Protein 4Y1W (pdb70)

InterPro domains:
  IPR003540 ADP ribosyltransferase [PF03496] (47-219)

Foldseek 3Di:
DCVQLPDDADDPVVLVVVLVVLLVVQQVQQDPLLVVQDPVLLVLLACCVPPLQVLLQCLLPDPDCPVCVVVNVVSVVSLVSPVSSQVRGAFDFAKWKAKDKFFPVLVVPDDAFEKEWESGKDKTARHSVLRVVPQPDDDDDPTDIFMEMEIEGEPDQWGFSSNSHSGRIIIGRGGWMWGWHDWDDDVVYIYTYTYTDDPVPRPDHWYAHRHPSHTDD

Secondary structure (DSSP, 8-state):
--HHHHSPPPPHHHHHHHHHHHHHHHHHT--GGGGG--HHHHHHHHHIIIIIHHHHHHHHH-S--TT-THHHHHHHHHHHHHHHHHTTSPB--EEEEEEEEEEHHHHTT--TT-EEEESS-EEEES-HHHHHHTT-S----SS-EEEEEEEEEESSS-EE-TTT--TTEEEE-TTEEEEEEEEEE-SS-EEEEEEEE-GGG--SS-EEETTT--EE-

Structure (mmCIF, N/CA/C/O backbone):
data_4Y1W
#
_entry.id   4Y1W
#
_cell.length_a   48.500
_cell.length_b   51.800
_cell.length_c   102.800
_cell.angle_alpha   90.00
_cell.angle_beta   90.00
_cell.angle_gamma   90.00
#
_symmetry.space_group_name_H-M   'P 21 21 21'
#
loop_
_entity.id
_entity.type
_entity.pdbx_description
1 polymer 'NAD(+)--arginine ADP-ribosyltransferase Vis'
2 w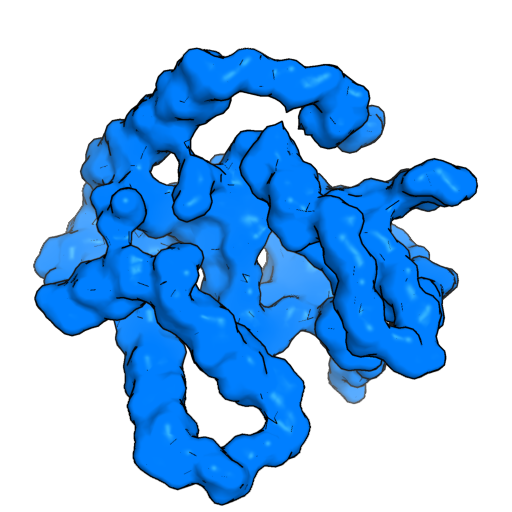ater water
#
loop_
_atom_site.group_PDB
_atom_site.id
_atom_site.type_symbol
_atom_site.label_atom_id
_atom_site.label_alt_id
_atom_site.label_comp_id
_atom_site.label_asym_id
_atom_site.label_entity_id
_atom_site.label_seq_id
_atom_site.pdbx_PDB_ins_code
_atom_site.Cartn_x
_atom_site.Cartn_y
_atom_site.Cartn_z
_atom_site.occupancy
_atom_site.B_iso_or_equiv
_atom_site.auth_seq_id
_atom_site.auth_comp_id
_atom_site.auth_asym_id
_atom_site.auth_atom_id
_atom_site.pdbx_PDB_model_num
ATOM 1 N N . PRO A 1 19 ? -16.971 38.741 16.744 1.00 50.11 20 PRO A N 1
ATOM 2 C CA . PRO A 1 19 ? -15.525 38.485 16.752 1.00 49.33 20 PRO A CA 1
ATOM 3 C C . PRO A 1 19 ? -14.933 38.481 15.350 1.00 41.08 20 PRO A C 1
ATOM 4 O O . PRO A 1 19 ? -15.508 37.856 14.453 1.00 40.57 20 PRO A O 1
ATOM 15 N N . PHE A 1 20 ? -13.820 39.186 15.169 1.00 35.32 21 PHE A N 1
ATOM 16 C CA . PHE A 1 20 ? -13.114 39.215 13.886 1.00 28.00 21 PHE A CA 1
ATOM 17 C C . PHE A 1 20 ? -13.944 39.870 12.791 1.00 29.01 21 PHE A C 1
ATOM 18 O O . PHE A 1 20 ? -13.743 39.614 11.602 1.00 24.02 21 PHE A O 1
ATOM 35 N N . ASP A 1 21 ? -14.857 40.735 13.211 1.00 27.79 22 ASP A N 1
ATOM 36 C CA . ASP A 1 21 ? -15.760 41.383 12.289 1.00 24.59 22 ASP A CA 1
ATOM 37 C C . ASP A 1 21 ? -15.001 42.120 11.159 1.00 22.50 22 ASP A C 1
ATOM 38 O O . ASP A 1 21 ? -15.385 42.064 9.983 1.00 24.33 22 ASP A O 1
ATOM 47 N N . ALA A 1 22 ? -13.920 42.794 11.514 1.00 22.71 23 ALA A N 1
ATOM 48 C CA . ALA A 1 22 ? -13.167 43.570 10.540 1.00 22.19 23 ALA A CA 1
ATOM 49 C C . ALA A 1 22 ? -12.588 42.708 9.422 1.00 21.22 23 ALA A C 1
ATOM 50 O O . ALA A 1 22 ? -12.423 43.161 8.296 1.00 22.97 23 ALA A O 1
ATOM 57 N N . ILE A 1 23 ? -12.240 41.465 9.740 1.00 19.85 24 ILE A N 1
ATOM 58 C CA . ILE A 1 23 ? -11.692 40.542 8.754 1.00 21.89 24 ILE A CA 1
ATOM 59 C C . ILE A 1 23 ? -12.790 39.919 7.876 1.00 21.71 24 ILE A C 1
ATOM 60 O O . ILE A 1 23 ? -12.590 39.662 6.695 1.00 24.52 24 ILE A O 1
ATOM 76 N N . LYS A 1 24 ? -13.957 39.715 8.476 1.00 21.04 25 LYS A N 1
ATOM 77 C CA . LYS A 1 24 ? -15.050 38.998 7.835 1.00 23.73 25 LYS A CA 1
ATOM 78 C C . LYS A 1 24 ? -15.760 39.834 6.787 1.00 24.52 25 LYS A C 1
ATOM 79 O O . LYS A 1 24 ? -16.431 39.300 5.921 1.00 26.94 25 LYS A O 1
ATOM 98 N N . GLN A 1 25 ? -15.636 41.143 6.865 1.00 23.27 26 GLN A N 1
ATOM 99 C CA . GLN A 1 25 ? -16.434 41.957 5.963 1.00 24.66 26 GLN A CA 1
ATOM 100 C C . GLN A 1 25 ? -15.752 42.114 4.613 1.00 21.02 26 GLN A C 1
ATOM 101 O O . GLN A 1 25 ? -14.550 41.832 4.484 1.00 20.81 26 GLN A O 1
ATOM 115 N N . PRO A 1 26 ? -16.528 42.544 3.604 1.00 21.29 27 PRO A N 1
ATOM 116 C CA . PRO A 1 26 ? -15.904 42.661 2.288 1.00 20.01 27 PRO A CA 1
ATOM 117 C C . PRO A 1 26 ? -14.832 43.725 2.273 1.00 18.89 27 PRO A C 1
ATOM 118 O O . PRO A 1 26 ? -14.899 44.693 3.017 1.00 20.13 27 PRO A O 1
ATOM 129 N N . ASN A 1 27 ? -13.825 43.540 1.430 1.00 18.24 28 ASN A N 1
ATOM 130 C CA . ASN A 1 27 ? -12.817 44.565 1.256 1.00 17.41 28 ASN A CA 1
ATOM 131 C C . ASN A 1 27 ? -13.418 45.887 0.815 1.00 18.17 28 ASN A C 1
ATOM 132 O O . ASN A 1 27 ? -14.350 45.919 0.008 1.00 20.53 28 ASN A O 1
ATOM 143 N N . ARG A 1 28 ? -12.864 46.984 1.330 1.00 18.53 29 ARG A N 1
ATOM 144 C CA . ARG A 1 28 ? -13.220 48.306 0.850 1.00 18.72 29 ARG A CA 1
ATOM 145 C C . ARG A 1 28 ? -12.608 48.541 -0.542 1.00 19.22 29 ARG A C 1
ATOM 146 O O . ARG A 1 28 ? -11.765 47.774 -0.986 1.00 20.53 29 ARG A O 1
ATOM 167 N N . SER A 1 29 ? -13.026 49.605 -1.214 1.00 22.60 30 SER A N 1
ATOM 168 C CA . SER A 1 29 ? -12.516 49.906 -2.550 1.00 21.91 30 SER A CA 1
ATOM 169 C C . SER A 1 29 ? -11.045 50.306 -2.504 1.00 21.02 30 SER A C 1
ATOM 170 O O . SER A 1 29 ? -10.539 50.733 -1.466 1.00 21.68 30 SER A O 1
ATOM 178 N N . GLU A 1 30 ? -10.372 50.205 -3.645 1.00 21.70 31 GLU A N 1
ATOM 179 C CA . GLU A 1 30 ? -9.001 50.659 -3.793 1.00 21.48 31 GLU A CA 1
ATOM 180 C C . GLU A 1 30 ? -8.890 52.123 -3.398 1.00 23.32 31 GLU A C 1
ATOM 181 O O . GLU A 1 30 ? -7.936 52.496 -2.720 1.00 22.82 31 GLU A O 1
ATOM 193 N N . GLU A 1 31 ? -9.856 52.951 -3.797 1.00 23.23 32 GLU A N 1
ATOM 194 C CA . GLU A 1 31 ? -9.774 54.385 -3.521 1.00 24.90 32 GLU A CA 1
ATOM 195 C C . GLU A 1 31 ? -9.834 54.625 -2.024 1.00 24.48 32 GLU A C 1
ATOM 196 O O . GLU A 1 31 ? -9.071 55.444 -1.497 1.00 24.09 32 GLU A O 1
ATOM 208 N N . GLU A 1 32 ? -10.697 53.887 -1.323 1.00 21.46 33 GLU A N 1
ATOM 209 C CA . GLU A 1 32 ? -10.817 54.060 0.122 1.00 21.98 33 GLU A CA 1
ATOM 210 C C . GLU A 1 32 ? -9.578 53.559 0.851 1.00 21.42 33 GLU A C 1
ATOM 211 O O . GLU A 1 32 ? -9.067 54.226 1.748 1.00 22.35 33 GLU A O 1
ATOM 223 N N . VAL A 1 33 ? -9.101 52.381 0.474 1.00 20.91 34 VAL A N 1
ATOM 224 C CA . VAL A 1 33 ? -7.914 51.820 1.087 1.00 20.17 34 VAL A CA 1
ATOM 225 C C . VAL A 1 33 ? -6.722 52.751 0.885 1.00 22.23 34 VAL A C 1
ATOM 226 O O . VAL A 1 33 ? -5.961 53.000 1.824 1.00 22.08 34 VAL A O 1
ATOM 239 N N . THR A 1 34 ? -6.555 53.265 -0.325 1.00 21.81 35 THR A N 1
ATOM 240 C CA . THR A 1 34 ? -5.481 54.198 -0.641 1.00 23.76 35 THR A CA 1
ATOM 241 C C . THR A 1 34 ? -5.562 55.473 0.200 1.00 22.14 35 THR A C 1
ATOM 242 O O . THR A 1 34 ? -4.539 55.940 0.716 1.00 22.68 35 THR A O 1
ATOM 253 N N . GLN A 1 35 ? -6.767 56.014 0.378 1.00 21.97 36 GLN A N 1
ATOM 254 C CA . GLN A 1 35 ? -6.934 57.204 1.201 1.00 22.92 36 GLN A CA 1
ATOM 255 C C . GLN A 1 35 ? -6.574 56.899 2.657 1.00 20.41 36 GLN A C 1
ATOM 256 O O . GLN A 1 35 ? -5.896 57.691 3.310 1.00 20.80 36 GLN A O 1
ATOM 270 N N . LEU A 1 36 ? -7.062 55.776 3.175 1.00 19.70 37 LEU A N 1
ATOM 271 C CA . LEU A 1 36 ? -6.747 55.385 4.547 1.00 18.06 37 LEU A CA 1
ATOM 272 C C . LEU A 1 36 ? -5.243 55.220 4.729 1.00 18.36 37 LEU A C 1
ATOM 273 O O . LEU A 1 36 ? -4.687 55.634 5.746 1.00 19.39 37 LEU A O 1
ATOM 289 N N . ALA A 1 37 ? -4.560 54.662 3.742 1.00 19.1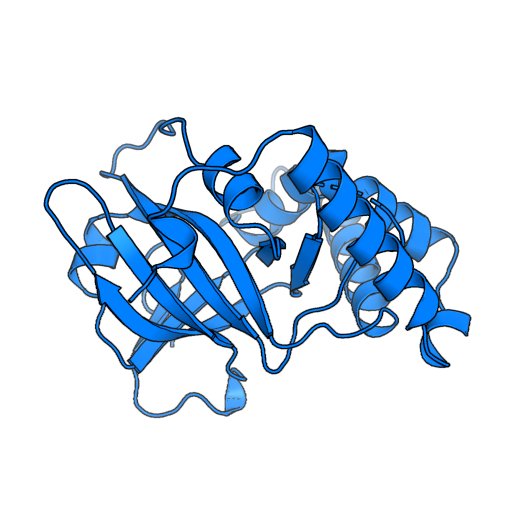4 38 ALA A N 1
ATOM 290 C CA . ALA A 1 37 ? -3.109 54.513 3.819 1.00 19.26 38 ALA A CA 1
ATOM 291 C C . ALA A 1 37 ? -2.408 55.878 3.813 1.00 18.97 38 ALA A C 1
ATOM 292 O O . ALA A 1 37 ? -1.437 56.099 4.554 1.00 19.38 38 ALA A O 1
ATOM 299 N N . GLU A 1 38 ? -2.902 56.811 3.009 1.00 20.49 39 GLU A N 1
ATOM 300 C CA . GLU A 1 38 ? -2.348 58.158 2.966 1.00 20.64 39 GLU A CA 1
ATOM 301 C C . GLU A 1 38 ? -2.548 58.859 4.304 1.00 19.61 39 GLU A C 1
ATOM 302 O O . GLU A 1 38 ? -1.639 59.521 4.828 1.00 22.53 39 GLU A O 1
ATOM 314 N N . ASP A 1 39 ? -3.744 58.718 4.864 1.00 20.67 40 ASP A N 1
ATOM 315 C CA . ASP A 1 39 ? -4.043 59.307 6.170 1.00 20.96 40 ASP A CA 1
ATOM 316 C C . ASP A 1 39 ? -3.080 58.760 7.227 1.00 20.88 40 ASP A C 1
ATOM 317 O O . ASP A 1 39 ? -2.622 59.500 8.098 1.00 21.26 40 ASP A O 1
ATOM 326 N N . PHE A 1 40 ? -2.787 57.464 7.169 1.00 17.19 41 PHE A N 1
ATOM 327 C CA . PHE A 1 40 ? -1.905 56.841 8.129 1.00 16.31 41 PHE A CA 1
ATOM 328 C C . PHE A 1 40 ? -0.462 57.306 7.973 1.00 17.37 41 PHE A C 1
ATOM 329 O O . PHE A 1 40 ? 0.240 57.528 8.965 1.00 17.43 41 PHE A O 1
ATOM 346 N N . LYS A 1 41 ? -0.030 57.457 6.725 1.00 17.02 42 LYS A N 1
ATOM 347 C CA . LYS A 1 41 ? 1.286 58.004 6.447 1.00 18.99 42 LYS A CA 1
ATOM 348 C C . LYS A 1 41 ? 1.400 59.429 7.021 1.00 19.90 42 LYS A C 1
ATOM 349 O O . LYS A 1 41 ? 2.407 59.794 7.660 1.00 20.83 42 LYS A O 1
ATOM 368 N N . ASP A 1 42 ? 0.356 60.226 6.824 1.00 21.93 43 ASP A N 1
ATOM 369 C CA . ASP A 1 42 ? 0.362 61.603 7.322 1.00 23.17 43 ASP A CA 1
ATOM 370 C C . ASP A 1 42 ? 0.411 61.626 8.850 1.00 23.26 43 ASP A C 1
ATOM 371 O O . ASP A 1 42 ? 1.190 62.390 9.449 1.00 23.38 43 ASP A O 1
ATOM 380 N N . TRP A 1 43 ? -0.409 60.786 9.482 1.00 21.32 44 TRP A N 1
ATOM 381 C CA . TRP A 1 43 ? -0.390 60.681 10.944 1.00 19.21 44 TRP A CA 1
ATOM 382 C C . TRP A 1 43 ? 0.998 60.274 11.429 1.00 19.82 44 TRP A C 1
ATOM 383 O O . TRP A 1 43 ? 1.513 60.812 12.416 1.00 20.84 44 TRP A O 1
ATOM 404 N N . SER A 1 44 ? 1.621 59.346 10.715 1.00 19.01 45 SER A N 1
ATOM 405 C CA . SER A 1 44 ? 2.912 58.826 11.125 1.00 17.13 45 SER A CA 1
ATOM 406 C C . SER A 1 44 ? 3.985 59.896 11.111 1.00 20.71 45 SER A C 1
ATOM 407 O O . SER A 1 44 ? 4.775 60.012 12.047 1.00 23.86 45 SER A O 1
ATOM 415 N N . LYS A 1 45 ? 4.012 60.680 10.041 1.00 22.77 46 LYS A N 1
ATOM 416 C CA . LYS A 1 45 ? 4.936 61.817 9.914 1.00 25.80 46 LYS A CA 1
ATOM 417 C C . LYS A 1 45 ? 4.681 62.877 10.978 1.00 25.34 46 LYS A C 1
ATOM 418 O O . LYS A 1 45 ? 5.613 63.437 11.563 1.00 30.70 46 LYS A O 1
ATOM 437 N N . ALA A 1 46 ? 3.415 63.157 11.245 1.00 23.84 47 ALA A N 1
ATOM 438 C CA . ALA A 1 46 ? 3.068 64.158 12.247 1.00 25.85 47 ALA A CA 1
ATOM 439 C C . ALA A 1 46 ? 3.417 63.729 13.672 1.00 27.13 47 ALA A C 1
ATOM 440 O O . ALA A 1 46 ? 3.455 64.557 14.576 1.00 28.75 47 ALA A O 1
ATOM 447 N N . SER A 1 47 ? 3.675 62.442 13.871 1.00 25.58 48 SER A N 1
ATOM 448 C CA . SER A 1 47 ? 3.844 61.896 15.213 1.00 24.71 48 SER A CA 1
ATOM 449 C C . SER A 1 47 ? 5.314 61.670 15.588 1.00 25.85 48 SER A C 1
ATOM 450 O O . SER A 1 47 ? 5.602 61.148 16.668 1.00 26.01 48 SER A O 1
ATOM 458 N N . ASN A 1 48 ? 6.243 62.040 14.709 1.00 28.04 49 ASN A N 1
ATOM 459 C CA . ASN A 1 48 ? 7.655 61.878 15.028 1.00 28.87 49 ASN A CA 1
ATOM 460 C C . ASN A 1 48 ? 7.979 62.653 16.304 1.00 30.27 49 ASN A C 1
ATOM 461 O O . ASN A 1 48 ? 7.464 63.749 16.512 1.00 31.47 49 ASN A O 1
ATOM 472 N N . GLY A 1 49 ? 8.799 62.051 17.167 1.00 31.34 50 GLY A N 1
ATOM 473 C CA . GLY A 1 49 ? 9.150 62.652 18.445 1.00 31.41 50 GLY A CA 1
ATOM 474 C C . GLY A 1 49 ? 10.612 63.036 18.473 1.00 30.92 50 GLY A C 1
ATOM 475 O O . GLY A 1 49 ? 11.299 62.979 17.452 1.00 30.53 50 GLY A O 1
ATOM 479 N N . TRP A 1 50 ? 11.095 63.435 19.646 1.00 30.44 51 TRP A N 1
ATOM 480 C CA . TRP A 1 50 ? 12.469 63.880 19.760 1.00 30.30 51 TRP A CA 1
ATOM 481 C C . TRP A 1 50 ? 13.476 62.808 19.323 1.00 28.83 51 TRP A C 1
ATOM 482 O O . TRP A 1 50 ? 14.552 63.128 18.839 1.00 31.21 51 TRP A O 1
ATOM 503 N N . ARG A 1 51 ? 13.115 61.538 19.444 1.00 28.69 52 ARG A N 1
ATOM 504 C CA . ARG A 1 51 ? 14.038 60.475 19.068 1.00 26.84 52 ARG A CA 1
ATOM 505 C C . ARG A 1 51 ? 14.265 60.446 17.564 1.00 28.67 52 ARG A C 1
ATOM 506 O O . ARG A 1 51 ? 15.316 60.004 17.103 1.00 27.22 52 ARG A O 1
ATOM 527 N N . TYR A 1 52 ? 13.278 60.931 16.812 1.00 28.82 53 TYR A N 1
ATOM 528 C CA . TYR A 1 52 ? 13.370 60.952 15.350 1.00 30.92 53 TYR A CA 1
ATOM 529 C C . TYR A 1 52 ? 14.558 61.795 14.871 1.00 33.58 53 TYR A C 1
ATOM 530 O O . TYR A 1 52 ? 15.144 61.531 13.817 1.00 30.49 53 TYR A O 1
ATOM 548 N N . SER A 1 53 ? 14.914 62.806 15.657 1.00 31.78 54 SER A N 1
ATOM 549 C CA . SER A 1 53 ? 16.024 63.692 15.330 1.00 33.49 54 SER A CA 1
ATOM 550 C C . SER A 1 53 ? 17.339 62.945 15.175 1.00 36.62 54 SER A C 1
ATOM 551 O O . SER A 1 53 ? 18.237 63.402 14.466 1.00 41.39 54 SER A O 1
ATOM 559 N N . PHE A 1 54 ? 17.447 61.810 15.856 1.00 33.56 55 PHE A N 1
ATOM 560 C CA . PHE A 1 54 ? 18.686 61.052 15.944 1.00 36.33 55 PHE A CA 1
ATOM 561 C C . PHE A 1 54 ? 18.752 59.923 14.937 1.00 34.85 55 PHE A C 1
ATOM 562 O O . PHE A 1 54 ? 19.704 59.149 14.941 1.00 35.90 55 PHE A O 1
ATOM 579 N N . ILE A 1 55 ? 17.747 59.821 14.074 1.00 30.91 56 ILE A N 1
ATOM 580 C CA . ILE A 1 55 ? 17.771 58.806 13.025 1.00 29.55 56 ILE A CA 1
ATOM 581 C C . ILE A 1 55 ? 18.852 59.160 12.014 1.00 31.63 56 ILE A C 1
ATOM 582 O O . ILE A 1 55 ? 18.997 60.318 11.619 1.00 33.10 56 ILE A O 1
ATOM 598 N N . THR A 1 56 ? 19.624 58.157 11.617 1.00 33.69 57 THR A N 1
ATOM 599 C CA . THR A 1 56 ? 20.727 58.369 10.681 1.00 33.12 57 THR A CA 1
ATOM 600 C C . THR A 1 56 ? 20.304 58.103 9.248 1.00 33.08 57 THR A C 1
ATOM 601 O O . THR A 1 56 ? 19.261 57.510 9.001 1.00 35.38 57 THR A O 1
ATOM 612 N N . ALA A 1 57 ? 21.136 58.534 8.304 1.00 35.21 58 ALA A N 1
ATOM 613 C CA . ALA A 1 57 ? 20.829 58.379 6.888 1.00 37.02 58 ALA A CA 1
ATOM 614 C C . ALA A 1 57 ? 20.749 56.904 6.530 1.00 36.31 58 ALA A C 1
ATOM 615 O O . ALA A 1 57 ? 19.862 56.476 5.785 1.00 36.90 58 ALA A O 1
ATOM 622 N N . ASN A 1 58 ? 21.661 56.117 7.093 1.00 35.87 59 ASN A N 1
ATOM 623 C CA . ASN A 1 58 ? 21.650 54.675 6.865 1.00 36.71 59 ASN A CA 1
ATOM 624 C C . ASN A 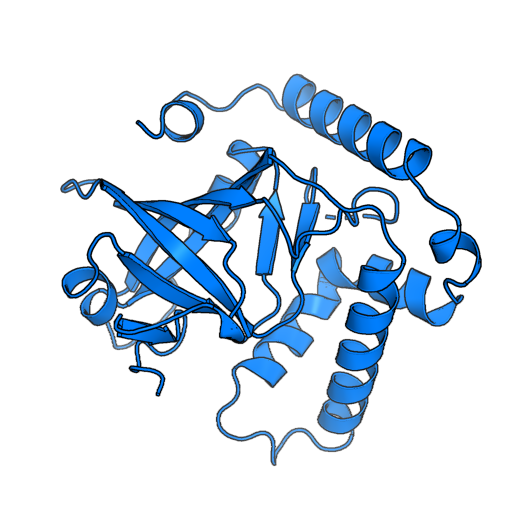1 58 ? 20.409 54.025 7.457 1.00 30.62 59 ASN A C 1
ATOM 625 O O . ASN A 1 58 ? 19.870 53.079 6.890 1.00 29.22 59 ASN A O 1
ATOM 636 N N . GLU A 1 59 ? 19.954 54.522 8.603 1.00 29.46 60 GLU A N 1
ATOM 637 C CA . GLU A 1 59 ? 18.748 53.984 9.215 1.00 27.61 60 GLU A CA 1
ATOM 638 C C . GLU A 1 59 ? 17.516 54.257 8.369 1.00 26.73 60 GLU A C 1
ATOM 639 O O . GLU A 1 59 ? 16.678 53.367 8.187 1.00 25.20 60 GLU A O 1
ATOM 651 N N . LYS A 1 60 ? 17.391 55.483 7.874 1.00 27.79 61 LYS A N 1
ATOM 652 C CA . LYS A 1 60 ? 16.265 55.856 7.019 1.00 28.90 61 LYS A CA 1
ATOM 653 C C . LYS A 1 60 ? 16.231 54.985 5.774 1.00 32.65 61 LYS A C 1
ATOM 654 O O . LYS A 1 60 ? 15.189 54.475 5.368 1.00 30.04 61 LYS A O 1
ATOM 673 N N . GLU A 1 61 ? 17.396 54.851 5.155 1.00 30.71 62 GLU A N 1
ATOM 674 C CA . GLU A 1 61 ? 17.557 54.052 3.954 1.00 29.43 62 GLU A CA 1
ATOM 675 C C . GLU A 1 61 ? 17.199 52.575 4.202 1.00 27.61 62 GLU A C 1
ATOM 676 O O . GLU A 1 61 ? 16.509 51.934 3.403 1.00 27.44 62 GLU A O 1
ATOM 688 N N . ALA A 1 62 ? 17.659 52.036 5.319 1.00 24.15 63 ALA A N 1
ATOM 689 C CA . ALA A 1 62 ? 17.368 50.651 5.659 1.00 21.62 63 ALA A CA 1
ATOM 690 C C . ALA A 1 62 ? 15.861 50.409 5.811 1.00 22.36 63 ALA A C 1
ATOM 691 O O . ALA A 1 62 ? 15.326 49.396 5.355 1.00 21.16 63 ALA A O 1
ATOM 698 N N . VAL A 1 63 ? 15.168 51.311 6.491 1.00 20.47 64 VAL A N 1
ATOM 699 C CA . VAL A 1 63 ? 13.727 51.142 6.643 1.00 20.95 64 VAL A CA 1
ATOM 700 C C . VAL A 1 63 ? 13.009 51.299 5.304 1.00 22.41 64 VAL A C 1
ATOM 701 O O . VAL A 1 63 ? 12.109 50.523 4.982 1.00 24.80 64 VAL A O 1
ATOM 714 N N . GLU A 1 64 ? 13.444 52.259 4.501 1.00 25.30 65 GLU A N 1
ATOM 715 C CA . GLU A 1 64 ? 12.860 52.465 3.185 1.00 28.23 65 GLU A CA 1
ATOM 716 C C . GLU A 1 64 ? 12.992 51.210 2.316 1.00 31.05 65 GLU A C 1
ATOM 717 O O . GLU A 1 64 ? 12.090 50.880 1.555 1.00 31.03 65 GLU A O 1
ATOM 729 N N . ASP A 1 65 ? 14.114 50.508 2.451 1.00 23.00 66 ASP A N 1
ATOM 730 C CA . ASP A 1 65 ? 14.370 49.291 1.681 1.00 22.54 66 ASP A CA 1
ATOM 731 C C . ASP A 1 65 ? 13.669 48.066 2.277 1.00 20.62 66 ASP A C 1
ATOM 732 O O . ASP A 1 65 ? 13.541 47.039 1.605 1.00 20.33 66 ASP A O 1
ATOM 741 N N . PHE A 1 66 ? 13.227 48.154 3.533 1.00 21.30 67 PHE A N 1
ATOM 742 C CA . PHE A 1 66 ? 12.719 46.984 4.235 1.00 18.84 67 PHE A CA 1
ATOM 743 C C . PHE A 1 66 ? 11.517 46.338 3.599 1.00 20.74 67 PHE A C 1
ATOM 744 O O . PHE A 1 66 ? 11.509 45.129 3.419 1.00 18.40 67 PHE A O 1
ATOM 761 N N . SER A 1 67 ? 10.481 47.129 3.317 1.00 24.65 68 SER A N 1
ATOM 762 C CA . SER A 1 67 ? 9.190 46.593 2.890 1.00 30.04 68 SER A CA 1
ATOM 763 C C . SER A 1 67 ? 9.301 46.023 1.526 1.00 40.12 68 SER A C 1
ATOM 764 O O . SER A 1 67 ? 8.586 45.085 1.164 1.00 41.26 68 SER A O 1
ATOM 772 N N . ILE A 1 68 ? 10.185 46.632 0.749 1.00 37.51 69 ILE A N 1
ATOM 773 C CA . ILE A 1 68 ? 10.305 46.295 -0.642 1.00 42.51 69 ILE A CA 1
ATOM 774 C C . ILE A 1 68 ? 11.057 44.982 -0.754 1.00 45.72 69 ILE A C 1
ATOM 775 O O . ILE A 1 68 ? 10.473 43.972 -1.144 1.00 57.43 69 ILE A O 1
ATOM 791 N N . SER A 1 69 ? 12.326 44.975 -0.358 1.00 34.99 70 SER A N 1
ATOM 792 C CA . SER A 1 69 ? 13.157 43.794 -0.556 1.00 35.69 70 SER A CA 1
ATOM 793 C C . SER A 1 69 ? 13.877 43.336 0.717 1.00 31.00 70 SER A C 1
ATOM 794 O O . SER A 1 69 ? 14.040 42.135 0.932 1.00 32.48 70 SER A O 1
ATOM 802 N N . GLY A 1 70 ? 14.274 44.280 1.570 1.00 22.39 71 GLY A N 1
ATOM 803 C CA . GLY A 1 70 ? 15.095 43.975 2.722 1.00 23.30 71 GLY A CA 1
ATOM 804 C C . GLY A 1 70 ? 14.557 42.878 3.611 1.00 22.14 71 GLY A C 1
ATOM 805 O O . GLY A 1 70 ? 15.325 42.034 4.069 1.00 21.90 71 GLY A O 1
ATOM 809 N N . TYR A 1 71 ? 13.249 42.870 3.861 1.00 19.82 72 TYR A N 1
ATOM 810 C CA . TYR A 1 71 ? 12.673 41.879 4.765 1.00 17.32 72 TYR A CA 1
ATOM 811 C C . TYR A 1 71 ? 12.872 40.424 4.329 1.00 18.77 72 TYR A C 1
ATOM 812 O O . TYR A 1 71 ? 12.955 39.548 5.189 1.00 17.01 72 TYR A O 1
ATOM 830 N N . GLN A 1 72 ? 12.943 40.151 3.028 1.00 18.21 73 GLN A N 1
ATOM 831 C CA . GLN A 1 72 ? 12.999 38.772 2.575 1.00 19.33 73 GLN A CA 1
ATOM 832 C C . GLN A 1 72 ? 14.286 38.095 3.032 1.00 19.46 73 GLN A C 1
ATOM 833 O O . GLN A 1 72 ? 14.278 36.973 3.549 1.00 18.47 73 GLN A O 1
ATOM 847 N N . THR A 1 73 ? 15.392 38.790 2.873 1.00 18.42 74 THR A N 1
ATOM 848 C CA . THR A 1 73 ? 16.672 38.246 3.301 1.00 18.32 74 THR A CA 1
ATOM 849 C C . THR A 1 73 ? 16.816 38.314 4.814 1.00 16.31 74 THR A C 1
ATOM 850 O O . THR A 1 73 ? 17.268 37.340 5.419 1.00 17.19 74 THR A O 1
ATOM 861 N N . ALA A 1 74 ? 16.422 39.430 5.421 1.00 15.59 75 ALA A N 1
ATOM 862 C CA . ALA A 1 74 ? 16.536 39.568 6.868 1.00 15.50 75 ALA A CA 1
ATOM 863 C C . ALA A 1 74 ? 15.757 38.488 7.569 1.00 13.39 75 ALA A C 1
ATOM 864 O O . ALA A 1 74 ? 16.262 37.864 8.502 1.00 13.70 75 ALA A O 1
ATOM 871 N N . ASN A 1 75 ? 14.519 38.249 7.159 1.00 12.92 76 ASN A N 1
ATOM 872 C CA . ASN A 1 75 ? 13.702 37.254 7.832 1.00 13.73 76 ASN A CA 1
ATOM 873 C C . ASN A 1 75 ? 14.195 35.827 7.564 1.00 14.00 76 ASN A C 1
ATOM 874 O O . ASN A 1 75 ? 14.130 34.972 8.429 1.00 15.19 76 ASN A O 1
ATOM 885 N N . ASP A 1 76 ? 14.733 35.567 6.376 1.00 14.45 77 ASP A N 1
ATOM 886 C CA . ASP A 1 76 ? 15.319 34.256 6.109 1.00 15.04 77 ASP A CA 1
ATOM 887 C C . ASP A 1 76 ? 16.513 34.031 7.015 1.00 14.51 77 ASP A C 1
ATOM 888 O O . ASP A 1 76 ? 16.679 32.944 7.565 1.00 16.83 77 ASP A O 1
ATOM 897 N N . TYR A 1 77 ? 17.314 35.070 7.216 1.00 14.93 78 TYR A N 1
ATOM 898 C CA . TYR A 1 77 ? 18.456 34.961 8.123 1.00 15.87 78 TYR A CA 1
ATOM 899 C C . TYR A 1 77 ? 17.971 34.634 9.543 1.00 15.79 78 TYR A C 1
ATOM 900 O O . TYR A 1 77 ? 18.499 33.740 10.190 1.00 17.14 78 TYR A O 1
ATOM 918 N N . LEU A 1 78 ? 16.958 35.353 10.004 1.00 14.89 79 LEU A N 1
ATOM 919 C CA . LEU A 1 78 ? 16.447 35.167 11.369 1.00 15.60 79 LEU A CA 1
ATOM 920 C C . LEU A 1 78 ? 15.810 33.806 11.598 1.00 15.68 79 LEU A C 1
ATOM 921 O O . LEU A 1 78 ? 15.812 33.303 12.724 1.00 18.26 79 LEU A O 1
ATOM 937 N N . ARG A 1 79 ? 15.272 33.201 10.549 1.00 17.55 80 ARG A N 1
ATOM 938 C CA . ARG A 1 79 ? 14.645 31.877 10.640 1.00 19.51 80 ARG A CA 1
ATOM 939 C C . ARG A 1 79 ? 15.604 30.718 10.368 1.00 20.51 80 ARG A C 1
ATOM 940 O O . ARG A 1 79 ? 15.242 29.564 10.570 1.00 22.71 80 ARG A O 1
ATOM 961 N N . ALA A 1 80 ? 16.804 31.016 9.883 1.00 18.77 81 ALA A N 1
ATOM 962 C CA . ALA A 1 80 ? 17.709 29.977 9.397 1.00 21.54 81 ALA A CA 1
ATOM 963 C C . ALA A 1 80 ? 18.230 29.140 10.526 1.00 28.25 81 ALA A C 1
ATOM 964 O O . ALA A 1 80 ? 18.625 29.661 11.549 1.00 27.97 81 ALA A O 1
ATOM 971 N N . THR A 1 81 ? 18.252 27.831 10.321 1.00 30.41 82 THR A N 1
ATOM 972 C CA . THR A 1 81 ? 18.878 26.924 11.273 1.00 33.14 82 THR A CA 1
ATOM 973 C C . THR A 1 81 ? 20.400 26.941 11.133 1.00 38.29 82 THR A C 1
ATOM 974 O O . THR A 1 81 ? 21.122 26.687 12.097 1.00 41.78 82 THR A O 1
ATOM 985 N N . ASP A 1 82 ? 20.876 27.268 9.935 1.00 34.33 83 ASP A N 1
ATOM 986 C CA . ASP A 1 82 ? 22.306 27.270 9.624 1.00 38.87 83 ASP A CA 1
ATOM 987 C C . ASP A 1 82 ? 22.602 28.324 8.554 1.00 37.94 83 ASP A C 1
ATOM 988 O O . ASP A 1 82 ? 21.993 28.308 7.481 1.00 37.40 83 ASP A O 1
ATOM 997 N N . THR A 1 83 ? 23.527 29.239 8.845 1.00 36.92 84 THR A N 1
ATOM 998 C CA . THR A 1 83 ? 23.889 30.299 7.888 1.00 36.92 84 THR A CA 1
ATOM 999 C C . THR A 1 83 ? 25.341 30.205 7.393 1.00 37.85 84 THR A C 1
ATOM 1000 O O . THR A 1 83 ? 25.923 31.191 6.926 1.00 35.36 84 THR A O 1
ATOM 1011 N N . SER A 1 84 ? 25.916 29.003 7.449 1.00 39.89 85 SER A N 1
ATOM 1012 C CA . SER A 1 84 ? 27.302 28.799 7.045 1.00 36.72 85 SER A CA 1
ATOM 1013 C C . SER A 1 84 ? 27.569 29.148 5.582 1.00 37.42 85 SER A C 1
ATOM 1014 O O . SER A 1 84 ? 28.694 29.494 5.212 1.00 41.89 85 SER A O 1
ATOM 1022 N N . THR A 1 85 ? 26.538 29.038 4.748 1.00 37.88 86 THR A N 1
ATOM 1023 C CA . THR A 1 85 ? 26.694 29.303 3.318 1.00 35.09 86 THR A CA 1
ATOM 1024 C C . THR A 1 85 ? 26.593 30.787 2.980 1.00 37.54 86 THR A C 1
ATOM 1025 O O . THR A 1 85 ? 26.837 31.178 1.838 1.00 38.23 86 THR A O 1
ATOM 1036 N N . TRP A 1 86 ? 26.251 31.612 3.967 1.00 29.43 87 TRP A N 1
ATOM 1037 C CA . TRP A 1 86 ? 25.954 33.011 3.711 1.00 28.10 87 TRP A CA 1
ATOM 1038 C C . TRP A 1 86 ? 27.171 33.908 3.439 1.00 29.37 87 TRP A C 1
ATOM 1039 O O . TRP A 1 86 ? 27.070 34.853 2.660 1.00 30.17 87 TRP A O 1
ATOM 1060 N N . GLY A 1 87 ? 28.318 33.619 4.051 1.00 31.42 88 GLY A N 1
ATOM 1061 C CA . GLY A 1 87 ? 29.507 34.420 3.793 1.00 28.39 88 GLY A CA 1
ATOM 1062 C C . GLY A 1 87 ? 29.273 35.884 4.136 1.00 26.04 88 GLY A C 1
ATOM 1063 O O . GLY A 1 87 ? 28.690 36.213 5.180 1.00 27.79 88 GLY A O 1
ATOM 1067 N N . VAL A 1 88 ? 29.707 36.772 3.249 1.00 23.70 89 VAL A N 1
ATOM 1068 C CA . VAL A 1 88 ? 29.542 38.196 3.491 1.00 22.64 89 VAL A CA 1
ATOM 1069 C C . VAL A 1 88 ? 28.083 38.590 3.572 1.00 22.68 89 VAL A C 1
ATOM 1070 O O . VAL A 1 88 ? 27.756 39.594 4.185 1.00 24.32 89 VAL A O 1
ATOM 1083 N N . ALA A 1 89 ? 27.202 37.830 2.919 1.00 22.65 90 ALA A N 1
ATOM 1084 C CA . ALA A 1 89 ? 25.774 38.105 3.000 1.00 23.26 90 ALA A CA 1
ATOM 1085 C C . ALA A 1 89 ? 25.249 37.968 4.428 1.00 20.49 90 ALA A C 1
ATOM 1086 O O . ALA A 1 89 ? 24.344 38.684 4.803 1.00 19.86 90 ALA A O 1
ATOM 1093 N N . GLY A 1 90 ? 25.836 37.071 5.218 1.00 21.46 91 GLY A N 1
ATOM 1094 C CA . GLY A 1 90 ? 25.452 36.930 6.615 1.00 20.65 91 GLY A CA 1
ATOM 1095 C C . GLY A 1 90 ? 25.886 38.132 7.434 1.00 18.85 91 GLY A C 1
ATOM 1096 O O . GLY A 1 90 ? 25.124 38.644 8.256 1.00 18.56 91 GLY A O 1
ATOM 1100 N N . ALA A 1 91 ? 27.104 38.592 7.209 1.00 19.00 92 ALA A N 1
ATOM 1101 C CA . ALA A 1 91 ? 27.571 39.795 7.882 1.00 18.49 92 ALA A CA 1
ATOM 1102 C C . ALA A 1 91 ? 26.711 41.002 7.509 1.00 18.76 92 ALA A C 1
ATOM 1103 O O . ALA A 1 91 ? 26.343 41.814 8.367 1.00 18.59 92 ALA A O 1
ATOM 1110 N N . ASP A 1 92 ? 26.371 41.129 6.229 1.00 18.86 93 ASP A N 1
ATOM 1111 C CA . ASP A 1 92 ? 25.502 42.211 5.794 1.00 21.51 93 ASP A CA 1
ATOM 1112 C C . ASP A 1 92 ? 24.112 42.087 6.397 1.00 18.84 93 ASP A C 1
ATOM 1113 O O . ASP A 1 92 ? 23.529 43.073 6.810 1.00 19.01 93 ASP A O 1
ATOM 1122 N N . ALA A 1 93 ? 23.566 40.879 6.434 1.00 17.79 94 ALA A N 1
ATOM 1123 C CA . ALA A 1 93 ? 22.273 40.670 7.063 1.00 17.26 94 ALA A CA 1
ATOM 1124 C C . ALA A 1 93 ? 22.272 41.068 8.547 1.00 16.79 94 ALA A C 1
ATOM 1125 O O . ALA A 1 93 ? 21.338 41.708 9.005 1.00 16.00 94 ALA A O 1
ATOM 1132 N N . ARG A 1 94 ? 23.310 40.686 9.280 1.00 16.76 95 ARG A N 1
ATOM 1133 C CA . ARG A 1 94 ? 23.389 41.080 10.692 1.00 16.95 95 ARG A CA 1
ATOM 1134 C C . ARG A 1 94 ? 23.432 42.586 10.841 1.00 16.39 95 ARG A C 1
ATOM 1135 O O . ARG A 1 94 ? 22.749 43.146 11.702 1.00 18.17 95 ARG A O 1
ATOM 1156 N N . GLN A 1 95 ? 24.190 43.261 9.989 1.00 18.00 96 GLN A N 1
ATOM 1157 C CA . GLN A 1 95 ? 24.295 44.715 10.085 1.00 19.24 96 GLN A CA 1
ATOM 1158 C C . GLN A 1 95 ? 22.951 45.338 9.733 1.00 18.09 96 GLN A C 1
ATOM 1159 O O . GLN A 1 95 ? 22.480 46.263 10.394 1.00 19.71 96 GLN A O 1
ATOM 1173 N N . TYR A 1 96 ? 22.305 44.809 8.701 1.00 17.31 97 TYR A N 1
ATOM 1174 C CA . TYR A 1 96 ? 21.020 45.342 8.265 1.00 17.81 97 TYR A CA 1
ATOM 1175 C C . TYR A 1 96 ? 19.959 45.181 9.355 1.00 17.14 97 TYR A C 1
ATOM 1176 O O . TYR A 1 96 ? 19.205 46.112 9.667 1.00 17.57 97 TYR A O 1
ATOM 1194 N N . ILE A 1 97 ? 19.897 43.993 9.940 1.00 15.48 98 ILE A N 1
ATOM 1195 C CA . ILE A 1 97 ? 18.979 43.738 11.048 1.00 16.06 98 ILE A CA 1
ATOM 1196 C C . ILE A 1 97 ? 19.212 44.732 12.206 1.00 18.08 98 ILE A C 1
ATOM 1197 O O . ILE A 1 97 ? 18.268 45.326 12.726 1.00 17.76 98 ILE A O 1
ATOM 1213 N N . ARG A 1 98 ? 20.468 44.937 12.576 1.00 17.81 99 ARG A N 1
ATOM 1214 C CA . ARG A 1 98 ? 20.819 45.853 13.667 1.00 18.71 99 ARG A CA 1
ATOM 1215 C C . ARG A 1 98 ? 20.352 47.283 13.336 1.00 18.86 99 ARG A C 1
ATOM 1216 O O . ARG A 1 98 ? 19.822 48.017 14.192 1.00 19.38 99 ARG A O 1
ATOM 1237 N N . THR A 1 99 ? 20.545 47.674 12.088 1.00 20.85 100 THR A N 1
ATOM 1238 C CA . THR A 1 99 ? 20.203 49.015 11.640 1.00 18.94 100 THR A CA 1
ATOM 1239 C C . THR A 1 99 ? 18.694 49.251 11.661 1.00 20.55 100 THR A C 1
ATOM 1240 O O . THR A 1 99 ? 18.220 50.299 12.138 1.00 19.56 100 THR A O 1
ATOM 1251 N N . VAL A 1 100 ? 17.931 48.278 11.169 1.00 19.83 101 VAL A N 1
ATOM 1252 C CA . VAL A 1 100 ? 16.468 48.392 11.178 1.00 17.32 101 VAL A CA 1
ATOM 1253 C C . VAL A 1 100 ? 15.945 48.435 12.618 1.00 17.15 101 VAL A C 1
ATOM 1254 O O . VAL A 1 100 ? 15.093 49.259 12.9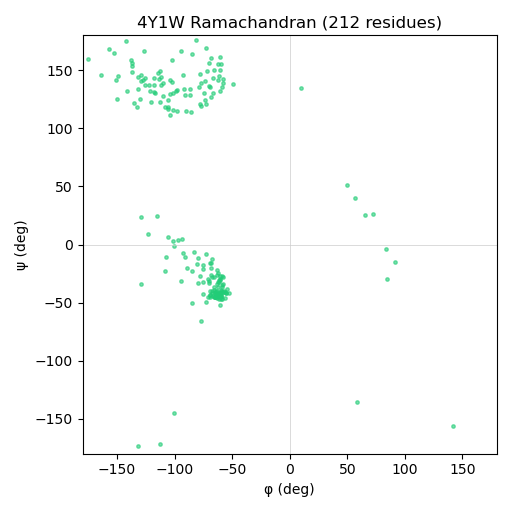37 1.00 19.49 101 VAL A O 1
ATOM 1267 N N . LYS A 1 101 ? 16.480 47.593 13.502 1.00 17.65 102 LYS A N 1
ATOM 1268 C CA . LYS A 1 101 ? 16.075 47.607 14.907 1.00 17.29 102 LYS A CA 1
ATOM 1269 C C . LYS A 1 101 ? 16.350 48.958 15.552 1.00 19.11 102 LYS A C 1
ATOM 1270 O O . LYS A 1 101 ? 15.512 49.500 16.270 1.00 19.80 102 LYS A O 1
ATOM 1289 N N . SER A 1 102 ? 17.522 49.513 15.282 1.00 19.91 103 SER A N 1
ATOM 1290 C CA . SER A 1 102 ? 17.886 50.815 15.818 1.00 20.98 103 SER A CA 1
ATOM 1291 C C . SER A 1 102 ? 16.924 51.902 15.325 1.00 20.40 103 SER A C 1
ATOM 1292 O O . SER A 1 102 ? 16.461 52.743 16.098 1.00 22.32 103 SER A O 1
ATOM 1300 N N . ALA A 1 103 ? 16.622 51.883 14.034 1.00 20.66 104 ALA A N 1
ATOM 1301 C CA . ALA A 1 103 ? 15.681 52.814 13.444 1.00 20.76 104 ALA A CA 1
ATOM 1302 C C . ALA A 1 103 ? 14.294 52.707 14.066 1.00 19.02 104 ALA A C 1
ATOM 1303 O O . ALA A 1 103 ? 13.656 53.722 14.330 1.00 20.16 104 ALA A O 1
ATOM 1310 N N . LEU A 1 104 ? 13.823 51.478 14.297 1.00 20.04 105 LEU A N 1
ATOM 1311 C CA . LEU A 1 104 ? 12.473 51.280 14.835 1.00 20.11 105 LEU A CA 1
ATOM 1312 C C . LEU A 1 104 ? 12.288 51.999 16.143 1.00 20.05 105 LEU A C 1
ATOM 1313 O O . LEU A 1 104 ? 11.243 52.596 16.380 1.00 20.87 105 LEU A O 1
ATOM 1329 N N . ASN A 1 105 ? 13.297 51.951 17.001 1.00 22.44 106 ASN A N 1
ATOM 1330 C CA . ASN A 1 105 ? 13.188 52.591 18.307 1.00 24.88 106 ASN A CA 1
ATOM 1331 C C . ASN A 1 105 ? 13.117 54.109 18.238 1.00 22.77 106 ASN A C 1
ATOM 1332 O O . ASN A 1 105 ? 12.778 54.748 19.227 1.00 26.33 106 ASN A O 1
ATOM 1343 N N . LYS A 1 106 ? 13.410 54.686 17.075 1.00 20.94 107 LYS A N 1
ATOM 1344 C CA . LYS A 1 106 ? 13.336 56.136 16.883 1.00 20.31 107 LYS A CA 1
ATOM 1345 C C . LYS A 1 106 ? 12.064 56.583 16.161 1.00 21.44 107 LYS A C 1
ATOM 1346 O O . LYS A 1 106 ? 11.873 57.784 15.933 1.00 23.51 107 LYS A O 1
ATOM 1365 N N . LEU A 1 107 ? 11.216 55.625 15.773 1.00 19.09 108 LEU A N 1
ATOM 1366 C CA . LEU A 1 107 ? 10.002 55.912 15.003 1.00 17.57 108 LEU A CA 1
ATOM 1367 C C . LEU A 1 107 ? 8.789 55.879 15.919 1.00 18.91 108 LEU A C 1
ATOM 1368 O O . LEU A 1 107 ? 8.837 55.262 16.993 1.00 17.61 108 LEU A O 1
ATOM 1384 N N . PRO A 1 108 ? 7.687 56.523 15.504 1.00 17.61 109 PRO A N 1
ATOM 1385 C CA . PRO A 1 108 ? 6.526 56.588 16.396 1.00 16.90 109 PRO A CA 1
ATOM 1386 C C . PRO A 1 108 ? 5.947 55.216 16.712 1.00 14.60 109 PRO A C 1
ATOM 1387 O O . PRO A 1 108 ? 5.888 54.345 15.852 1.00 14.13 109 PRO A O 1
ATOM 1398 N N . LYS A 1 109 ? 5.509 55.013 17.946 1.00 17.42 110 LYS A N 1
ATOM 1399 C CA . LYS A 1 109 ? 4.752 53.829 18.292 1.00 15.35 110 LYS A CA 1
ATOM 1400 C C . LYS A 1 109 ? 3.354 53.896 17.708 1.00 13.04 110 LYS A C 1
ATOM 1401 O O . LYS A 1 109 ? 2.789 54.983 17.523 1.00 16.08 110 LYS A O 1
ATOM 1420 N N . TYR A 1 110 ? 2.819 52.733 17.389 1.00 13.36 111 TYR A N 1
ATOM 1421 C CA . TYR A 1 110 ? 1.414 52.586 17.071 1.00 13.32 111 TYR A CA 1
ATOM 1422 C C . TYR A 1 110 ? 0.803 51.653 18.100 1.00 12.33 111 TYR A C 1
ATOM 1423 O O . TYR A 1 110 ? 1.367 50.592 18.348 1.00 13.82 111 TYR A O 1
ATOM 1441 N N . LYS A 1 111 ? -0.328 52.051 18.684 1.00 12.27 112 LYS A N 1
ATOM 1442 C CA . LYS A 1 111 ? -1.109 51.156 19.530 1.00 11.73 112 LYS A CA 1
ATOM 1443 C C . LYS A 1 111 ? -2.543 51.183 19.053 1.00 13.00 112 LYS A C 1
ATOM 1444 O O . LYS A 1 111 ? -3.078 52.223 18.647 1.00 15.44 112 LYS A O 1
ATOM 1463 N N . GLY A 1 112 ? -3.162 50.018 19.069 1.00 13.24 113 GLY A N 1
ATOM 1464 C CA . GLY A 1 112 ? -4.464 49.811 18.481 1.00 12.98 113 GLY A CA 1
ATOM 1465 C C . GLY A 1 112 ? -4.451 48.452 17.836 1.00 14.53 113 GLY A C 1
ATOM 1466 O O . GLY A 1 112 ? -3.660 47.579 18.201 1.00 17.21 113 GLY A O 1
ATOM 1470 N N . THR A 1 113 ? -5.320 48.268 16.863 1.00 13.78 114 THR A N 1
ATOM 1471 C CA . THR A 1 113 ? -5.463 46.978 16.204 1.00 14.40 114 THR A CA 1
ATOM 1472 C C . THR A 1 113 ? -4.769 46.952 14.853 1.00 13.28 114 THR A C 1
ATOM 1473 O O . THR A 1 113 ? -4.803 47.948 14.106 1.00 14.24 114 THR A O 1
ATOM 1484 N N . ALA A 1 114 ? -4.122 45.842 14.553 1.00 13.31 115 ALA A N 1
ATOM 1485 C CA . ALA A 1 114 ? -3.528 45.627 13.228 1.00 12.95 115 ALA A CA 1
ATOM 1486 C C . ALA A 1 114 ? -3.706 44.176 12.834 1.00 11.82 115 ALA A C 1
ATOM 1487 O O . ALA A 1 114 ? -4.271 43.378 13.604 1.00 14.71 115 ALA A O 1
ATOM 1494 N N . TYR A 1 115 ? -3.300 43.847 11.614 1.00 11.63 116 TYR A N 1
ATOM 1495 C CA . TYR A 1 115 ? -3.626 42.568 10.993 1.00 11.68 116 TYR A CA 1
ATOM 1496 C C . TYR A 1 115 ? -2.431 41.984 10.291 1.00 10.69 116 TYR A C 1
ATOM 1497 O O . TYR A 1 115 ? -1.606 42.696 9.727 1.00 12.38 116 TYR A O 1
ATOM 1515 N N . ARG A 1 116 ? -2.367 40.664 10.263 1.00 13.09 117 ARG A N 1
ATOM 1516 C CA . ARG A 1 116 ? -1.316 39.946 9.562 1.00 14.19 117 ARG A CA 1
ATOM 1517 C C . ARG A 1 116 ? -1.856 38.612 9.099 1.00 14.15 117 ARG A C 1
ATOM 1518 O O . ARG A 1 116 ? -2.610 37.984 9.808 1.00 16.42 117 ARG A O 1
ATOM 1539 N N . GLY A 1 117 ? -1.465 38.175 7.916 1.00 14.78 118 GLY A N 1
ATOM 1540 C CA . GLY A 1 117 ? -1.818 36.838 7.468 1.00 17.16 118 GLY A CA 1
ATOM 1541 C C . GLY A 1 117 ? -0.547 36.036 7.364 1.00 17.68 118 GLY A C 1
ATOM 1542 O O . GLY A 1 117 ? 0.494 36.576 6.994 1.00 20.49 118 GLY A O 1
ATOM 1546 N N . THR A 1 118 ? -0.591 34.762 7.719 1.00 17.79 119 THR A N 1
ATOM 1547 C CA . THR A 1 118 ? 0.570 33.913 7.501 1.00 20.89 119 THR A CA 1
ATOM 1548 C C . THR A 1 118 ? 0.158 32.458 7.434 1.00 19.47 119 THR A C 1
ATOM 1549 O O . THR A 1 118 ? -0.957 32.120 7.753 1.00 21.61 119 THR A O 1
ATOM 1560 N N . TRP A 1 119 ? 1.075 31.612 7.005 1.00 18.22 120 TRP A N 1
ATOM 1561 C CA . TRP A 1 119 ? 0.811 30.187 6.927 1.00 18.56 120 TRP A CA 1
ATOM 1562 C C . TRP A 1 119 ? 1.408 29.526 8.145 1.00 18.85 120 TRP A C 1
ATOM 1563 O O . TRP A 1 119 ? 2.542 29.808 8.517 1.00 19.99 120 TRP A O 1
ATOM 1584 N N . VAL A 1 120 ? 0.623 28.677 8.796 1.00 17.12 121 VAL A N 1
ATOM 1585 C CA . VAL A 1 120 ? 1.026 28.058 10.042 1.00 16.31 121 VAL A CA 1
ATOM 1586 C C . VAL A 1 120 ? 0.871 26.547 9.924 1.00 16.67 121 VAL A C 1
ATOM 1587 O O . VAL A 1 120 ? -0.100 26.074 9.329 1.00 17.91 121 VAL A O 1
ATOM 1600 N N . LYS A 1 121 ? 1.798 25.778 10.494 1.00 15.91 122 LYS A N 1
ATOM 1601 C CA . LYS A 1 121 ? 1.677 24.328 10.487 1.00 16.47 122 LYS A CA 1
ATOM 1602 C C . LYS A 1 121 ? 0.416 23.854 11.192 1.00 17.89 122 LYS A C 1
ATOM 1603 O O . LYS A 1 121 ? 0.104 24.301 12.291 1.00 16.48 122 LYS A O 1
ATOM 1622 N N . LEU A 1 122 ? -0.314 22.953 10.551 1.00 18.76 123 LEU A N 1
ATOM 1623 C CA . LEU A 1 122 ? -1.533 22.415 11.131 1.00 20.39 123 LEU A CA 1
ATOM 1624 C C . LEU A 1 122 ? -1.233 21.750 12.471 1.00 23.66 123 LEU A C 1
ATOM 1625 O O . LEU A 1 122 ? -2.025 21.827 13.412 1.00 20.48 123 LEU A O 1
ATOM 1641 N N . SER A 1 123 ? -0.067 21.126 12.564 1.00 20.90 124 SER A N 1
ATOM 1642 C CA . SER A 1 123 ? 0.327 20.434 13.788 1.00 20.21 124 SER A CA 1
ATOM 1643 C C . SER A 1 123 ? 0.431 21.429 14.956 1.00 21.04 124 SER A C 1
ATOM 1644 O O . SER A 1 123 ? 0.082 21.088 16.095 1.00 23.88 124 SER A O 1
ATOM 1652 N N . LEU A 1 124 ? 0.901 22.642 14.678 1.00 18.66 125 LEU A N 1
ATOM 1653 C CA . LEU A 1 124 ? 0.959 23.697 15.691 1.00 16.55 125 LEU A CA 1
ATOM 1654 C C . LEU A 1 124 ? -0.448 24.188 15.973 1.00 14.96 125 LEU A C 1
ATOM 1655 O O . LEU A 1 124 ? -0.866 24.304 17.118 1.00 15.55 125 LEU A O 1
ATOM 1671 N N . LEU A 1 125 ? -1.208 24.500 14.934 1.00 16.19 126 LEU A N 1
ATOM 1672 C CA . LEU A 1 125 ? -2.543 25.036 15.123 1.00 16.41 126 LEU A CA 1
ATOM 1673 C C . LEU A 1 125 ? -3.416 24.146 15.997 1.00 18.16 126 LEU A C 1
ATOM 1674 O O . LEU A 1 125 ? -4.172 24.635 16.835 1.00 19.13 126 LEU A O 1
ATOM 1690 N N . ASN A 1 126 ? -3.290 22.835 15.830 1.00 19.20 127 ASN A N 1
ATOM 1691 C CA . ASN A 1 126 ? -4.093 21.882 16.594 1.00 21.28 127 ASN A CA 1
ATOM 1692 C C . ASN A 1 126 ? -3.827 21.934 18.113 1.00 23.22 127 ASN A C 1
ATOM 1693 O O . ASN A 1 126 ? -4.692 21.542 18.906 1.00 25.35 127 ASN A O 1
ATOM 1704 N N . LYS A 1 127 ? -2.665 22.456 18.508 1.00 18.61 128 LYS A N 1
ATOM 1705 C CA . LYS A 1 127 ? -2.288 22.581 19.927 1.00 20.58 128 LYS A CA 1
ATOM 1706 C C . LYS A 1 127 ? -2.731 23.887 20.576 1.00 19.50 128 LYS A C 1
ATOM 1707 O O . LYS A 1 127 ? -2.782 23.988 21.795 1.00 21.54 128 LYS A O 1
ATOM 1726 N N . LEU A 1 128 ? -3.011 24.920 19.793 1.00 15.15 129 LEU A N 1
ATOM 1727 C CA . LEU A 1 128 ? -3.142 26.251 20.335 1.00 14.37 129 LEU A CA 1
ATOM 1728 C C . LEU A 1 128 ? -4.421 26.462 21.114 1.00 14.13 129 LEU A C 1
ATOM 1729 O O . LEU A 1 128 ? -5.495 25.996 20.730 1.00 16.39 129 LEU A O 1
ATOM 1745 N N . GLU A 1 129 ? -4.281 27.197 22.217 1.00 14.35 130 GLU A N 1
ATOM 1746 C CA . GLU A 1 129 ? -5.397 27.569 23.084 1.00 15.47 130 GLU A CA 1
ATOM 1747 C C . GLU A 1 129 ? -5.238 29.018 23.487 1.00 14.18 130 GLU A C 1
ATOM 1748 O O . GLU A 1 129 ? -4.142 29.567 23.458 1.00 14.34 130 GLU A O 1
ATOM 1760 N N . GLU A 1 130 ? -6.331 29.662 23.901 1.00 15.21 131 GLU A N 1
ATOM 1761 C CA . GLU A 1 130 ? -6.244 30.956 24.552 1.00 13.74 131 GLU A CA 1
ATOM 1762 C C . GLU A 1 130 ? -5.213 30.910 25.667 1.00 14.49 131 GLU A C 1
ATOM 1763 O O . GLU A 1 130 ? -5.169 29.941 26.450 1.00 15.74 131 GLU A O 1
ATOM 1775 N N . GLY A 1 131 ? -4.427 31.971 25.749 1.00 14.13 132 GLY A N 1
ATOM 1776 C CA . GLY A 1 131 ? -3.390 32.144 26.733 1.00 14.12 132 GLY A CA 1
ATOM 1777 C C . GLY A 1 131 ? -2.033 31.662 26.319 1.00 13.65 132 GLY A C 1
ATOM 1778 O O . GLY A 1 131 ? -1.044 31.998 26.975 1.00 14.53 132 GLY A O 1
ATOM 1782 N N . ASP A 1 132 ? -1.963 30.860 25.251 1.00 13.12 133 ASP A N 1
ATOM 1783 C CA . ASP A 1 132 ? -0.679 30.423 24.732 1.00 12.72 133 ASP A CA 1
ATOM 1784 C C . ASP A 1 132 ? 0.001 31.624 24.099 1.00 12.56 133 ASP A C 1
ATOM 1785 O O . ASP A 1 132 ? -0.666 32.582 23.687 1.00 12.91 133 ASP A O 1
ATOM 1794 N N . VAL A 1 133 ? 1.325 31.572 24.004 1.00 10.81 134 VAL A N 1
ATOM 1795 C CA . VAL A 1 133 ? 2.106 32.677 23.466 1.00 11.13 134 VAL A CA 1
ATOM 1796 C C . VAL A 1 133 ? 2.823 32.199 22.195 1.00 11.36 134 VAL A C 1
ATOM 1797 O O . VAL A 1 133 ? 3.459 31.141 22.161 1.00 12.53 134 VAL A O 1
ATOM 1810 N N . LEU A 1 134 ? 2.674 32.994 21.148 1.00 11.59 135 LEU A N 1
ATOM 1811 C CA . LEU A 1 134 ? 3.344 32.776 19.870 1.00 11.54 135 LEU A CA 1
ATOM 1812 C C . LEU A 1 134 ? 4.534 33.709 19.743 1.00 12.28 135 LEU A C 1
ATOM 1813 O O . LEU A 1 134 ? 4.409 34.910 19.962 1.00 12.39 135 LEU A O 1
ATOM 1829 N N . VAL A 1 135 ? 5.678 33.146 19.390 1.00 12.32 136 VAL A N 1
ATOM 1830 C CA . VAL A 1 135 ? 6.915 33.908 19.257 1.00 13.50 136 VAL A CA 1
ATOM 1831 C C . VAL A 1 135 ? 7.315 33.931 17.791 1.00 11.22 136 VAL A C 1
ATOM 1832 O O . VAL A 1 135 ? 7.435 32.883 17.180 1.00 13.17 136 VAL A O 1
ATOM 1845 N N . GLU A 1 136 ? 7.466 35.123 17.225 1.00 13.00 137 GLU A N 1
ATOM 1846 C CA . GLU A 1 136 ? 7.841 35.249 15.818 1.00 12.24 137 GLU A CA 1
ATOM 1847 C C . GLU A 1 136 ? 9.337 35.491 15.719 1.00 11.86 137 GLU A C 1
ATOM 1848 O O . GLU A 1 136 ? 9.813 36.515 16.166 1.00 13.40 137 GLU A O 1
ATOM 1860 N N . PRO A 1 137 ? 10.082 34.537 15.121 1.00 13.57 138 PRO A N 1
ATOM 1861 C CA . PRO A 1 137 ? 11.541 34.733 15.056 1.00 13.87 138 PRO A CA 1
ATOM 1862 C C . PRO A 1 137 ? 11.976 35.846 14.087 1.00 13.33 138 PRO A C 1
ATOM 1863 O O . PRO A 1 137 ? 13.017 36.477 14.307 1.00 15.29 138 PRO A O 1
ATOM 1874 N N . ALA A 1 138 ? 11.191 36.057 13.045 1.00 13.50 139 ALA A N 1
ATOM 1875 C CA . ALA A 1 138 ? 11.460 37.108 12.065 1.00 13.32 139 ALA A CA 1
ATOM 1876 C C . ALA A 1 138 ? 10.961 38.452 12.577 1.00 13.43 139 ALA A C 1
ATOM 1877 O O . ALA A 1 138 ? 10.386 38.551 13.672 1.00 13.63 139 ALA A O 1
ATOM 1884 N N . PHE A 1 139 ? 11.201 39.527 11.831 1.00 12.54 140 PHE A N 1
ATOM 1885 C CA . PHE A 1 139 ? 10.477 40.761 12.081 1.00 12.12 140 PHE A CA 1
ATOM 1886 C C . PHE A 1 139 ? 9.013 40.433 11.867 1.00 12.46 140 PHE A C 1
ATOM 1887 O O . PHE A 1 139 ? 8.675 39.575 11.042 1.00 15.70 140 PHE A O 1
ATOM 1904 N N . THR A 1 140 ? 8.133 41.119 12.574 1.00 11.71 141 THR A N 1
ATOM 1905 C CA . THR A 1 140 ? 6.693 40.974 12.348 1.00 10.83 141 THR A CA 1
ATOM 1906 C C . THR A 1 140 ? 6.157 42.219 11.688 1.00 12.49 141 THR A C 1
ATOM 1907 O O . THR A 1 140 ? 6.241 43.307 12.246 1.00 14.61 141 THR A O 1
ATOM 1918 N N . SER A 1 141 ? 5.613 42.065 10.483 1.00 12.32 142 SER A N 1
ATOM 1919 C CA . SER A 1 141 ? 4.970 43.146 9.771 1.00 12.93 142 SER A CA 1
ATOM 1920 C C . SER A 1 141 ? 3.461 42.998 9.833 1.00 12.68 142 SER A C 1
ATOM 1921 O O . SER A 1 141 ? 2.929 41.924 9.528 1.00 15.53 142 SER A O 1
ATOM 1929 N N . THR A 1 142 ? 2.784 44.067 10.220 1.00 12.00 143 THR A N 1
ATOM 1930 C CA . THR A 1 142 ? 1.332 44.117 10.257 1.00 12.43 143 THR A CA 1
ATOM 1931 C C . THR A 1 142 ? 0.860 45.344 9.465 1.00 13.18 143 THR A C 1
ATOM 1932 O O . THR A 1 142 ? 1.649 46.243 9.126 1.00 13.55 143 THR A O 1
ATOM 1943 N N . SER A 1 143 ? -0.433 45.381 9.173 1.00 12.46 144 SER A N 1
ATOM 1944 C CA . SER A 1 143 ? -1.047 46.567 8.576 1.00 12.03 144 SER A CA 1
ATOM 1945 C C . SER A 1 143 ? -2.263 46.908 9.388 1.00 12.98 144 SER A C 1
ATOM 1946 O O . SER A 1 143 ? -2.962 46.021 9.865 1.00 13.68 144 SER A O 1
ATOM 1954 N N . THR A 1 144 ? -2.581 48.179 9.522 1.00 12.51 145 THR A N 1
ATOM 1955 C CA . THR A 1 144 ? -3.834 48.536 10.180 1.00 13.70 145 THR A CA 1
ATOM 1956 C C . THR A 1 144 ? -5.049 48.233 9.281 1.00 12.94 145 THR A C 1
ATOM 1957 O O . THR A 1 144 ? -6.193 48.297 9.758 1.00 15.96 145 THR A O 1
ATOM 1968 N N . LEU A 1 145 ? -4.825 47.868 8.011 1.00 13.57 146 LEU A N 1
ATOM 1969 C CA . LEU A 1 145 ? -5.907 47.601 7.069 1.00 14.79 146 LEU A CA 1
ATOM 1970 C C . LEU A 1 145 ? -6.047 46.104 6.824 1.00 14.17 146 LEU A C 1
ATOM 1971 O O . LEU A 1 145 ? -5.109 45.464 6.356 1.00 15.37 146 LEU A O 1
ATOM 1987 N N . PRO A 1 146 ? -7.200 45.517 7.163 1.00 14.00 147 PRO A N 1
ATOM 1988 C CA . PRO A 1 146 ? -7.317 44.079 6.942 1.00 14.54 147 PRO A CA 1
ATOM 1989 C C . PRO A 1 146 ? -7.177 43.657 5.488 1.00 15.23 147 PRO A C 1
ATOM 1990 O O . PRO A 1 146 ? -6.690 42.570 5.201 1.00 16.13 147 PRO A O 1
ATOM 2001 N N . GLU A 1 147 ? -7.570 44.516 4.572 1.00 15.33 148 GLU A N 1
ATOM 2002 C CA . GLU A 1 147 ? -7.441 44.213 3.143 1.00 15.64 148 GLU A CA 1
ATOM 2003 C C . GLU A 1 147 ? -5.999 43.884 2.783 1.00 16.79 148 GLU A C 1
ATOM 2004 O O . GLU A 1 147 ? -5.713 42.968 1.999 1.00 17.01 148 GLU A O 1
ATOM 2016 N N . VAL A 1 148 ? -5.085 44.646 3.355 1.00 16.96 149 VAL A N 1
ATOM 2017 C CA . VAL A 1 148 ? -3.684 44.493 3.056 1.00 19.62 149 VAL A CA 1
ATOM 2018 C C . VAL A 1 148 ? -3.164 43.191 3.624 1.00 18.55 149 VAL A C 1
ATOM 2019 O O . VAL A 1 148 ? -2.429 42.452 2.967 1.00 19.24 149 VAL A O 1
ATOM 2032 N N . ALA A 1 149 ? -3.534 42.862 4.856 1.00 17.14 150 ALA A N 1
ATOM 2033 C CA . ALA A 1 149 ? -3.141 41.595 5.425 1.00 20.79 150 ALA A CA 1
ATOM 2034 C C . ALA A 1 149 ? -3.632 40.383 4.628 1.00 22.52 150 ALA A C 1
ATOM 2035 O O . ALA A 1 149 ? -2.917 39.392 4.478 1.00 28.18 150 ALA A O 1
ATOM 2042 N N . LYS A 1 150 ? -4.859 40.445 4.132 1.00 18.70 151 LYS A N 1
ATOM 2043 C CA . LYS A 1 150 ? -5.423 39.327 3.397 1.00 23.32 151 LYS A CA 1
ATOM 2044 C C . LYS A 1 150 ? -4.597 39.077 2.120 1.00 27.28 151 LYS A C 1
ATOM 2045 O O . LYS A 1 150 ? -4.415 37.926 1.680 1.00 29.29 151 LYS A O 1
ATOM 2064 N N . ARG A 1 151 ? -4.071 40.143 1.522 1.00 19.44 152 ARG A N 1
ATOM 2065 C CA . ARG A 1 151 ? -3.327 40.001 0.253 1.00 20.78 152 ARG A CA 1
ATOM 2066 C C . ARG A 1 151 ? -2.143 39.070 0.317 1.00 26.21 152 ARG A C 1
ATOM 2067 O O . ARG A 1 151 ? -1.805 38.447 -0.659 1.00 22.07 152 ARG A O 1
ATOM 2088 N N . PHE A 1 152 ? -1.455 39.023 1.454 1.00 28.33 153 PHE A N 1
ATOM 2089 C CA . PHE A 1 152 ? -0.115 38.432 1.502 1.00 29.20 153 PHE A CA 1
ATOM 2090 C C . PHE A 1 152 ? -0.118 36.974 1.882 1.00 36.64 153 PHE A C 1
ATOM 2091 O O . PHE A 1 152 ? 0.947 36.371 2.034 1.00 39.30 153 PHE A O 1
ATOM 2108 N N . SER A 1 153 ? -1.304 36.397 2.018 1.00 33.56 154 SER A N 1
ATOM 2109 C CA . SER A 1 153 ? -1.389 34.991 2.403 1.00 34.05 154 SER A CA 1
ATOM 2110 C C . SER A 1 153 ? -2.300 34.179 1.483 1.00 41.37 154 SER A C 1
ATOM 2111 O O . SER A 1 153 ? -2.804 33.131 1.872 1.00 40.60 154 SER A O 1
ATOM 2119 N N . VAL A 1 154 ? -2.509 34.636 0.255 1.00 35.53 155 VAL A N 1
ATOM 2120 C CA . VAL A 1 154 ? -3.391 33.890 -0.638 1.00 33.90 155 VAL A CA 1
ATOM 2121 C C . VAL A 1 154 ? -2.802 32.562 -1.121 1.00 28.47 155 VAL A C 1
ATOM 2122 O O . VAL A 1 154 ? -3.497 31.541 -1.113 1.00 39.48 155 VAL A O 1
ATOM 2135 N N . VAL A 1 155 ? -1.538 32.564 -1.538 1.00 35.96 156 VAL A N 1
ATOM 2136 C CA . VAL A 1 155 ? -0.946 31.373 -2.181 1.00 35.11 156 VAL A CA 1
ATOM 2137 C C . VAL A 1 155 ? -0.223 30.411 -1.223 1.00 44.56 156 VAL A C 1
ATOM 2138 O O . VAL A 1 155 ? 0.425 30.843 -0.274 1.00 43.02 156 VAL A O 1
ATOM 2151 N N . HIS A 1 156 ? -0.315 29.115 -1.541 1.00 47.30 157 HIS A N 1
ATOM 2152 C CA . HIS A 1 156 ? 0.152 28.006 -0.696 1.00 49.80 157 HIS A CA 1
ATOM 2153 C C . HIS A 1 156 ? 1.620 27.607 -0.960 1.00 44.16 157 HIS A C 1
ATOM 2154 O O . HIS A 1 156 ? 1.935 27.119 -2.037 1.00 42.76 157 HIS A O 1
ATOM 2168 N N . PRO A 1 157 ? 2.518 27.792 0.025 1.00 41.98 158 PRO A N 1
ATOM 2169 C CA . PRO A 1 157 ? 3.932 27.386 -0.102 1.00 42.72 158 PRO A CA 1
ATOM 2170 C C . PRO A 1 157 ? 4.144 25.882 -0.302 1.00 43.86 158 PRO A C 1
ATOM 2171 O O . PRO A 1 157 ? 3.278 25.099 0.086 1.00 41.89 158 PRO A O 1
ATOM 2182 N N . ASN A 1 158 ? 5.270 25.489 -0.905 1.00 40.61 159 ASN A N 1
ATOM 2183 C CA . ASN A 1 158 ? 5.661 24.082 -0.954 1.00 39.38 159 ASN A CA 1
ATOM 2184 C C . ASN A 1 158 ? 6.122 23.653 0.425 1.00 40.72 159 ASN A C 1
ATOM 2185 O O . ASN A 1 158 ? 7.064 24.220 0.981 1.00 43.35 159 ASN A O 1
ATOM 2196 N N . SER A 1 159 ? 5.446 22.655 0.980 1.00 38.15 160 SER A N 1
ATOM 2197 C CA . SER A 1 159 ? 5.807 22.126 2.287 1.00 37.79 160 SER A CA 1
ATOM 2198 C C . SER A 1 159 ? 5.463 20.642 2.361 1.00 38.10 160 SER A C 1
ATOM 2199 O O . SER A 1 159 ? 4.475 20.209 1.779 1.00 41.36 160 SER 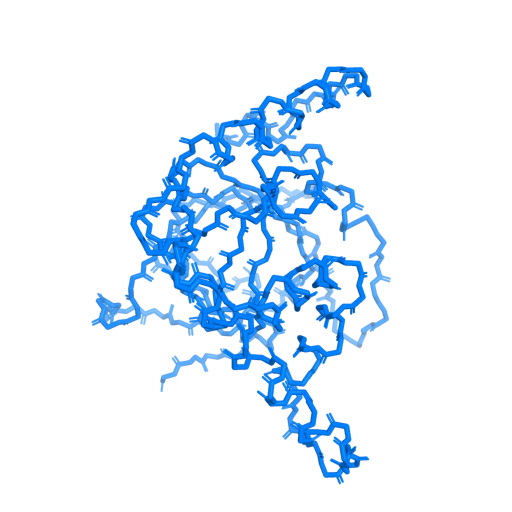A O 1
ATOM 2207 N N . PRO A 1 160 ? 6.281 19.859 3.076 1.00 42.55 161 PRO A N 1
ATOM 2208 C CA . PRO A 1 160 ? 5.975 18.446 3.333 1.00 45.44 161 PRO A CA 1
ATOM 2209 C C . PRO A 1 160 ? 4.971 18.266 4.466 1.00 47.36 161 PRO A C 1
ATOM 2210 O O . PRO A 1 160 ? 4.454 17.164 4.666 1.00 46.83 161 PRO A O 1
ATOM 2221 N N . GLN A 1 161 ? 4.724 19.349 5.196 1.00 42.73 162 GLN A N 1
ATOM 2222 C CA . GLN A 1 161 ? 3.821 19.360 6.337 1.00 42.93 162 GLN A CA 1
ATOM 2223 C C . GLN A 1 161 ? 2.614 20.215 5.938 1.00 37.21 162 GLN A C 1
ATOM 2224 O O . GLN A 1 161 ? 2.769 21.175 5.189 1.00 34.89 162 GLN A O 1
ATOM 2238 N N . ARG A 1 162 ? 1.409 19.851 6.379 1.00 31.10 163 ARG A N 1
ATOM 2239 C CA . ARG A 1 162 ? 0.228 20.640 6.036 1.00 27.47 163 ARG A CA 1
ATOM 2240 C C . ARG A 1 162 ? 0.314 22.012 6.695 1.00 24.83 163 ARG A C 1
ATOM 2241 O O . ARG A 1 162 ? 0.580 22.110 7.901 1.00 24.99 163 ARG A O 1
ATOM 2262 N N . LEU A 1 163 ? 0.097 23.060 5.901 1.00 24.97 164 LEU A N 1
ATOM 2263 C CA . LEU A 1 163 ? 0.017 24.430 6.394 1.00 20.50 164 LEU A CA 1
ATOM 2264 C C . LEU A 1 163 ? -1.393 24.946 6.213 1.00 22.47 164 LEU A C 1
ATOM 2265 O O . LEU A 1 163 ? -2.101 24.534 5.283 1.00 26.32 164 LEU A O 1
ATOM 2281 N N . LYS A 1 164 ? -1.804 25.838 7.107 1.00 20.14 165 LYS A N 1
ATOM 2282 C CA . LYS A 1 164 ? -3.108 26.475 7.034 1.00 22.83 165 LYS A CA 1
ATOM 2283 C C . LYS A 1 164 ? -2.933 27.979 7.059 1.00 19.56 165 LYS A C 1
ATOM 2284 O O . LYS A 1 164 ? -2.052 28.513 7.730 1.00 19.53 165 LYS A O 1
ATOM 2303 N N . ARG A 1 165 ? -3.778 28.654 6.299 1.00 21.22 166 ARG A N 1
ATOM 2304 C CA . ARG A 1 165 ? -3.814 30.108 6.258 1.00 19.29 166 ARG A CA 1
ATOM 2305 C C . ARG A 1 165 ? -4.440 30.622 7.535 1.00 19.93 166 ARG A C 1
ATOM 2306 O O . ARG A 1 165 ? -5.546 30.224 7.917 1.00 21.22 166 ARG A O 1
ATOM 2327 N N . VAL A 1 166 ? -3.711 31.489 8.222 1.00 17.89 167 VAL A N 1
ATOM 2328 C CA . VAL A 1 166 ? -4.232 32.091 9.433 1.00 16.85 167 VAL A CA 1
ATOM 2329 C C . VAL A 1 166 ? -4.245 33.607 9.293 1.00 15.86 167 VAL A C 1
ATOM 2330 O O . VAL A 1 166 ? -3.256 34.204 8.845 1.00 15.95 167 VAL A O 1
ATOM 2343 N N . LEU A 1 167 ? -5.372 34.213 9.649 1.00 14.26 168 LEU A N 1
ATOM 2344 C CA . LEU A 1 167 ? -5.427 35.664 9.752 1.00 15.36 168 LEU A CA 1
ATOM 2345 C C . LEU A 1 167 ? -5.444 36.057 11.212 1.00 14.28 168 LEU A C 1
ATOM 2346 O O . LEU A 1 167 ? -6.286 35.595 11.990 1.00 16.61 168 LEU A O 1
ATOM 2362 N N . PHE A 1 168 ? -4.474 36.894 11.567 1.00 13.60 169 PHE A N 1
ATOM 2363 C CA . PHE A 1 168 ? -4.329 37.423 12.910 1.00 12.71 169 PHE A CA 1
ATOM 2364 C C . PHE A 1 168 ? -4.916 38.813 13.068 1.00 13.25 169 PHE A C 1
ATOM 2365 O O . PHE A 1 168 ? -4.621 39.703 12.264 1.00 14.99 169 PHE A O 1
ATOM 2382 N N . GLU A 1 169 ? -5.682 39.010 14.117 1.00 12.61 170 GLU A N 1
ATOM 2383 C CA . GLU A 1 169 ? -6.117 40.316 14.599 1.00 11.65 170 GLU A CA 1
ATOM 2384 C C . GLU A 1 169 ? -5.288 40.623 15.828 1.00 12.46 170 GLU A C 1
ATOM 2385 O O . GLU A 1 169 ? -5.434 39.948 16.851 1.00 13.77 170 GLU A O 1
ATOM 2397 N N . VAL A 1 170 ? -4.405 41.602 15.716 1.00 12.81 171 VAL A N 1
ATOM 2398 C CA . VAL A 1 170 ? -3.375 41.901 16.711 1.00 13.30 171 VAL A CA 1
ATOM 2399 C C . VAL A 1 170 ? -3.747 43.150 17.489 1.00 11.92 171 VAL A C 1
ATOM 2400 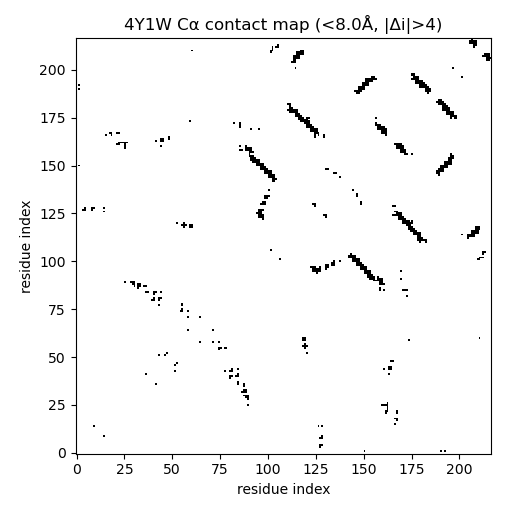O O . VAL A 1 170 ? -3.839 44.240 16.918 1.00 13.09 171 VAL A O 1
ATOM 2413 N N . LYS A 1 171 ? -3.961 43.013 18.795 1.00 11.91 172 LYS A N 1
ATOM 2414 C CA . LYS A 1 171 ? -4.086 44.165 19.677 1.00 12.82 172 LYS A CA 1
ATOM 2415 C C . LYS A 1 171 ? -2.696 44.562 20.098 1.00 12.24 172 LYS A C 1
ATOM 2416 O O . LYS A 1 171 ? -1.983 43.779 20.720 1.00 12.22 172 LYS A O 1
ATOM 2435 N N . ILE A 1 172 ? -2.271 45.743 19.667 1.00 12.17 173 ILE A N 1
ATOM 2436 C CA . ILE A 1 172 ? -0.926 46.230 19.914 1.00 12.73 173 ILE A CA 1
ATOM 2437 C C . ILE A 1 172 ? -0.952 47.233 21.067 1.00 12.26 173 ILE A C 1
ATOM 2438 O O . ILE A 1 172 ? -1.573 48.290 20.989 1.00 13.30 173 ILE A O 1
ATOM 2454 N N . ASN A 1 173 ? -0.2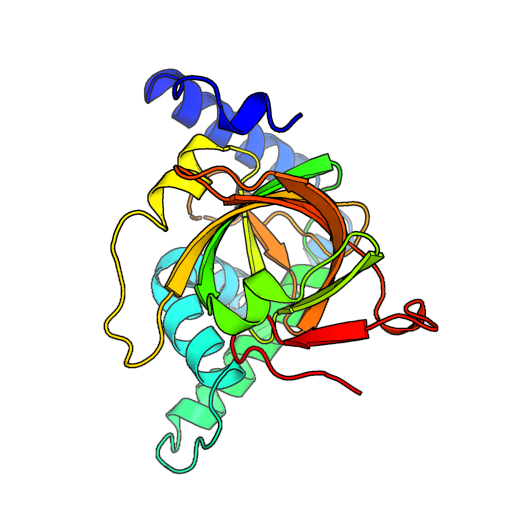83 46.888 22.161 1.00 12.50 174 ASN A N 1
ATOM 2455 C CA . ASN A 1 173 ? -0.113 47.813 23.278 1.00 12.87 174 ASN A CA 1
ATOM 2456 C C . ASN A 1 173 ? 1.353 48.063 23.634 1.00 14.36 174 ASN A C 1
ATOM 2457 O O . ASN A 1 173 ? 1.633 48.714 24.656 1.00 15.27 174 ASN A O 1
ATOM 2468 N N . GLN A 1 174 ? 2.257 47.570 22.796 1.00 12.84 175 GLN A N 1
ATOM 2469 C CA . GLN A 1 174 ? 3.686 47.724 22.952 1.00 13.30 175 GLN A CA 1
ATOM 2470 C C . GLN A 1 174 ? 4.358 47.125 21.726 1.00 12.80 175 GLN A C 1
ATOM 2471 O O . GLN A 1 174 ? 3.756 46.307 21.027 1.00 14.98 175 GLN A O 1
ATOM 2485 N N . GLY A 1 175 ? 5.599 47.530 21.481 1.00 13.17 176 GLY A N 1
ATOM 2486 C CA . GLY A 1 175 ? 6.462 46.884 20.515 1.00 14.09 176 GLY A CA 1
ATOM 2487 C C . GLY A 1 175 ? 6.310 47.335 19.076 1.00 14.73 176 GLY A C 1
ATOM 2488 O O . GLY A 1 175 ? 7.252 47.229 18.336 1.00 15.67 176 GLY A O 1
ATOM 2492 N N . GLY A 1 176 ? 5.131 47.772 18.664 1.00 13.42 177 GLY A N 1
ATOM 2493 C CA . GLY A 1 176 ? 4.889 48.156 17.283 1.00 12.47 177 GLY A CA 1
ATOM 2494 C C . GLY A 1 176 ? 5.229 49.587 16.966 1.00 11.99 177 GLY A C 1
ATOM 2495 O O . GLY A 1 176 ? 4.884 50.510 17.686 1.00 14.42 177 GLY A O 1
ATOM 2499 N N . HIS A 1 177 ? 5.932 49.784 15.859 1.00 12.76 178 HIS A N 1
ATOM 2500 C CA . HIS A 1 177 ? 6.266 51.123 15.402 1.00 12.82 178 HIS A CA 1
ATOM 2501 C C . HIS A 1 177 ? 5.797 51.318 13.969 1.00 13.57 178 HIS A C 1
ATOM 2502 O O . HIS A 1 177 ? 5.986 50.436 13.122 1.00 13.95 178 HIS A O 1
ATOM 2516 N N . THR A 1 178 ? 5.212 52.469 13.677 1.00 14.46 179 THR A N 1
ATOM 2517 C CA . THR A 1 178 ? 4.850 52.741 12.300 1.00 14.86 179 THR A CA 1
ATOM 2518 C C . THR A 1 178 ? 6.079 53.068 11.471 1.00 14.79 179 THR A C 1
ATOM 2519 O O . THR A 1 178 ? 6.913 53.886 11.837 1.00 15.86 179 THR A O 1
ATOM 2530 N N . ILE A 1 179 ? 6.195 52.408 10.332 1.00 14.89 180 ILE A N 1
ATOM 2531 C CA . ILE A 1 179 ? 7.199 52.786 9.333 1.00 18.00 180 ILE A CA 1
ATOM 2532 C C . ILE A 1 179 ? 6.593 53.491 8.127 1.00 17.87 180 ILE A C 1
ATOM 2533 O O . ILE A 1 179 ? 7.295 53.807 7.176 1.00 19.54 180 ILE A O 1
ATOM 2549 N N . ALA A 1 180 ? 5.301 53.785 8.183 1.00 17.28 181 ALA A N 1
ATOM 2550 C CA . ALA A 1 180 ? 4.582 54.353 7.052 1.00 18.75 181 ALA A CA 1
ATOM 2551 C C . ALA A 1 180 ? 5.007 55.770 6.715 1.00 21.38 181 ALA A C 1
ATOM 2552 O O . ALA A 1 180 ? 4.785 56.236 5.604 1.00 24.43 181 ALA A O 1
ATOM 2559 N N . GLY A 1 181 ? 5.625 56.460 7.673 1.00 22.01 182 GLY A N 1
ATOM 2560 C CA . GLY A 1 181 ? 6.143 57.789 7.432 1.00 25.01 182 GLY A CA 1
ATOM 2561 C C . GLY A 1 181 ? 7.421 57.776 6.612 1.00 28.76 182 GLY A C 1
ATOM 2562 O O . GLY A 1 181 ? 7.782 58.808 6.055 1.00 32.50 182 GLY A O 1
ATOM 2566 N N . LEU A 1 182 ? 8.099 56.627 6.531 1.00 31.23 183 LEU A N 1
ATOM 2567 C CA . LEU A 1 182 ? 9.326 56.488 5.733 1.00 28.71 183 LEU A CA 1
ATOM 2568 C C . LEU A 1 182 ? 9.134 55.663 4.462 1.00 36.37 183 LEU A C 1
ATOM 2569 O O . LEU A 1 182 ? 9.996 55.677 3.593 1.00 38.04 183 LEU A O 1
ATOM 2585 N N . SER A 1 183 ? 7.992 54.992 4.338 1.00 43.87 184 SER A N 1
ATOM 2586 C CA . SER A 1 183 ? 7.724 54.094 3.212 1.00 45.47 184 SER A CA 1
ATOM 2587 C C . SER A 1 183 ? 6.841 54.764 2.158 1.00 39.68 184 SER A C 1
ATOM 2588 O O . SER A 1 183 ? 7.118 54.678 0.955 1.00 50.44 184 SER A O 1
ATOM 2596 N N . LYS A 1 187 ? 4.004 48.385 1.232 1.00 37.53 188 LYS A N 1
ATOM 2597 C CA . LYS A 1 187 ? 2.835 47.928 1.979 1.00 31.73 188 LYS A CA 1
ATOM 2598 C C . LYS A 1 187 ? 2.149 49.048 2.792 1.00 31.63 188 LYS A C 1
ATOM 2599 O O . LYS A 1 187 ? 2.801 49.833 3.476 1.00 33.30 188 LYS A O 1
ATOM 2618 N N . GLU A 1 188 ? 0.819 49.090 2.710 1.00 23.98 189 GLU A N 1
ATOM 2619 C CA . GLU A 1 188 ? 0.022 50.172 3.249 1.00 22.74 189 GLU A CA 1
ATOM 2620 C C . GLU A 1 188 ? -0.110 50.067 4.751 1.00 17.00 189 GLU A C 1
ATOM 2621 O O . GLU A 1 188 ? -0.290 48.997 5.307 1.00 16.99 189 GLU A O 1
ATOM 2633 N N . ALA A 1 189 ? -0.018 51.223 5.393 1.00 17.65 190 ALA A N 1
ATOM 2634 C CA . ALA A 1 189 ? -0.254 51.345 6.821 1.00 16.03 190 ALA A CA 1
ATOM 2635 C C . ALA A 1 189 ? 0.511 50.313 7.653 1.00 13.61 190 ALA A C 1
ATOM 2636 O O . ALA A 1 189 ? -0.043 49.653 8.516 1.00 15.03 190 ALA A O 1
ATOM 2643 N N . GLU A 1 190 ? 1.815 50.228 7.404 1.00 14.22 191 GLU A N 1
ATOM 2644 C CA . GLU A 1 190 ? 2.651 49.186 7.960 1.00 13.54 191 GLU A CA 1
ATOM 2645 C C . GLU A 1 190 ? 3.195 49.521 9.346 1.00 13.79 191 GLU A C 1
ATOM 2646 O O . GLU A 1 190 ? 3.776 50.588 9.550 1.00 13.63 191 GLU A O 1
ATOM 2658 N N . VAL A 1 191 ? 2.992 48.593 10.263 1.00 12.64 192 VAL A N 1
ATOM 2659 C CA . VAL A 1 191 ? 3.473 48.666 11.647 1.00 12.10 192 VAL A CA 1
ATOM 2660 C C . VAL A 1 191 ? 4.382 47.465 11.865 1.00 12.35 192 VAL A C 1
ATOM 2661 O O . VAL A 1 191 ? 3.952 46.316 11.661 1.00 13.06 192 VAL A O 1
ATOM 2674 N N . LEU A 1 192 ? 5.633 47.712 12.260 1.00 12.27 193 LEU A N 1
ATOM 2675 C CA . LEU A 1 192 ? 6.647 46.683 12.341 1.00 11.54 193 LEU A CA 1
ATOM 2676 C C . LEU A 1 192 ? 7.072 46.449 13.779 1.00 12.21 193 LEU A C 1
ATOM 2677 O O . LEU A 1 192 ? 7.101 47.393 14.591 1.00 13.07 193 LEU A O 1
ATOM 2693 N N . PHE A 1 193 ? 7.414 45.201 14.067 1.00 12.27 194 PHE A N 1
ATOM 2694 C CA . PHE A 1 193 ? 8.017 44.767 15.319 1.00 12.27 194 PHE A CA 1
ATOM 2695 C C . PHE A 1 193 ? 9.401 44.196 15.059 1.00 11.81 194 PHE A C 1
ATOM 2696 O O . PHE A 1 193 ? 9.626 43.484 14.085 1.00 12.66 194 PHE A O 1
ATOM 2713 N N . ALA A 1 194 ? 10.313 44.454 15.996 1.00 12.70 195 ALA A N 1
ATOM 2714 C CA . ALA A 1 194 ? 11.623 43.817 16.018 1.00 12.05 195 ALA A CA 1
ATOM 2715 C C . ALA A 1 194 ? 11.471 42.314 16.137 1.00 11.93 195 ALA A C 1
ATOM 2716 O O . ALA A 1 194 ? 10.407 41.827 16.536 1.00 13.12 195 ALA A O 1
ATOM 2723 N N . PRO A 1 195 ? 12.518 41.568 15.799 1.00 12.33 196 PRO A N 1
ATOM 2724 C CA . PRO A 1 195 ? 12.444 40.099 15.869 1.00 11.37 196 PRO A CA 1
ATOM 2725 C C . PRO A 1 195 ? 12.151 39.566 17.262 1.00 12.17 196 PRO A C 1
ATOM 2726 O O . PRO A 1 195 ? 12.407 40.250 18.247 1.00 14.27 196 PRO A O 1
ATOM 2737 N N . ASN A 1 196 ? 11.589 38.365 17.320 1.00 13.29 197 ASN A N 1
ATOM 2738 C CA . ASN A 1 196 ? 11.292 37.666 18.578 1.00 13.49 197 ASN A CA 1
ATOM 2739 C C . ASN A 1 196 ? 10.126 38.287 19.339 1.00 14.08 197 ASN A C 1
ATOM 2740 O O . ASN A 1 196 ? 10.019 38.146 20.566 1.00 15.31 197 ASN A O 1
ATOM 2751 N N . ALA A 1 197 ? 9.214 38.953 18.635 1.00 12.69 198 ALA A N 1
ATOM 2752 C CA . ALA A 1 197 ? 8.026 39.503 19.288 1.00 11.97 198 ALA A CA 1
ATOM 2753 C C . ALA A 1 197 ? 7.133 38.372 19.795 1.00 10.83 198 ALA A C 1
ATOM 2754 O O . ALA A 1 197 ? 7.009 37.320 19.162 1.00 12.12 198 ALA A O 1
ATOM 2761 N N . HIS A 1 198 ? 6.521 38.597 20.957 1.00 11.85 199 HIS A N 1
ATOM 2762 C CA . HIS A 1 198 ? 5.648 37.624 21.600 1.00 11.96 199 HIS A CA 1
ATOM 2763 C C . HIS A 1 198 ? 4.199 38.123 21.538 1.00 11.94 199 HIS A C 1
ATOM 2764 O O . HIS A 1 198 ? 3.915 39.296 21.792 1.00 12.53 199 HIS A O 1
ATOM 2778 N N . PHE A 1 199 ? 3.286 37.206 21.256 1.00 10.04 200 PHE A N 1
ATOM 2779 C CA . PHE A 1 199 ? 1.872 37.521 21.106 1.00 11.65 200 PHE A CA 1
ATOM 2780 C C . PHE A 1 199 ? 1.040 36.494 21.853 1.00 12.25 200 PHE A C 1
ATOM 2781 O O . PHE A 1 199 ? 1.139 35.309 21.580 1.00 13.81 200 PHE A O 1
ATOM 2798 N N . ARG A 1 200 ? 0.231 36.937 22.796 1.00 10.62 201 ARG A N 1
ATOM 2799 C CA . ARG A 1 200 ? -0.610 36.043 23.576 1.00 11.27 201 ARG A CA 1
ATOM 2800 C C . ARG A 1 200 ? -1.981 35.865 22.909 1.00 11.73 201 ARG A C 1
ATOM 2801 O O . ARG A 1 200 ? -2.645 36.835 22.559 1.00 11.64 201 ARG A O 1
ATOM 2822 N N . ILE A 1 201 ? -2.408 34.621 22.718 1.00 11.62 202 ILE A N 1
ATOM 2823 C CA . ILE A 1 201 ? -3.689 34.324 22.111 1.00 10.96 202 ILE A CA 1
ATOM 2824 C C . ILE A 1 201 ? -4.839 34.727 23.022 1.00 12.22 202 ILE A C 1
ATOM 2825 O O . ILE A 1 201 ? -4.911 34.290 24.175 1.00 13.39 202 ILE A O 1
ATOM 2841 N N . THR A 1 202 ? -5.768 35.520 22.495 1.00 12.37 203 THR A N 1
ATOM 2842 C CA . THR A 1 202 ? -6.952 35.923 23.236 1.00 15.04 203 THR A CA 1
ATOM 2843 C C . THR A 1 202 ? -8.233 35.256 22.740 1.00 16.56 203 THR A C 1
ATOM 2844 O O . THR A 1 202 ? -9.195 35.171 23.501 1.00 17.58 203 THR A O 1
ATOM 2855 N N . GLN A 1 203 ? -8.265 34.784 21.494 1.00 15.07 204 GLN A N 1
ATOM 2856 C CA . GLN A 1 203 ? -9.435 34.135 20.920 1.00 15.71 204 GLN A CA 1
ATOM 2857 C C . GLN A 1 203 ? -9.041 33.380 19.678 1.00 15.39 204 GLN A C 1
ATOM 2858 O O . GLN A 1 203 ? -8.132 33.805 18.964 1.00 15.20 204 GLN A O 1
ATOM 2872 N N . ILE A 1 204 ? -9.698 32.253 19.436 1.00 17.54 205 ILE A N 1
ATOM 2873 C CA . ILE A 1 204 ? -9.475 31.474 18.230 1.00 16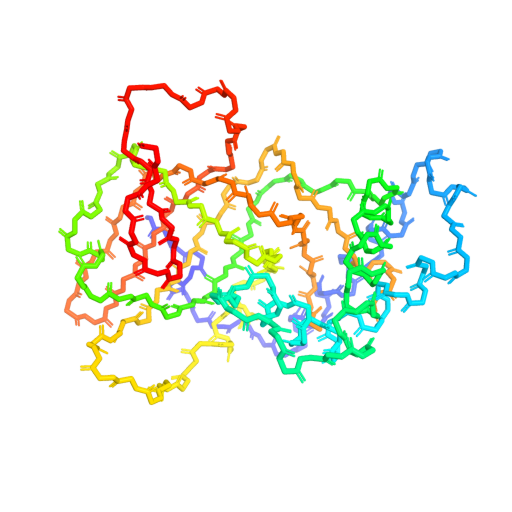.02 205 ILE A CA 1
ATOM 2874 C C . ILE A 1 204 ? -10.825 31.148 17.634 1.00 20.94 205 ILE A C 1
ATOM 2875 O O . ILE A 1 204 ? -11.738 30.740 18.356 1.00 22.14 205 ILE A O 1
ATOM 2891 N N . GLU A 1 205 ? -10.952 31.335 16.322 1.00 18.85 206 GLU A N 1
ATOM 2892 C CA . GLU A 1 205 ? -12.113 30.872 15.574 1.00 20.96 206 GLU A CA 1
ATOM 2893 C C . GLU A 1 205 ? -11.635 29.964 14.466 1.00 20.67 206 GLU A C 1
ATOM 2894 O O . GLU A 1 205 ? -10.979 30.406 13.524 1.00 23.25 206 GLU A O 1
ATOM 2906 N N A ARG A 1 206 ? -11.918 28.675 14.612 0.46 23.76 207 ARG A N 1
ATOM 2907 N N B ARG A 1 206 ? -11.958 28.686 14.596 0.54 23.12 207 ARG A N 1
ATOM 2908 C CA A ARG A 1 206 ? -11.612 27.690 13.591 0.46 27.61 207 ARG A CA 1
ATOM 2909 C CA B ARG A 1 206 ? -11.634 27.701 13.589 0.54 27.58 207 ARG A CA 1
ATOM 2910 C C A ARG A 1 206 ? -12.924 27.192 13.033 0.46 31.75 207 ARG A C 1
ATOM 2911 C C B ARG A 1 206 ? -12.926 27.171 13.031 0.54 31.81 207 ARG A C 1
ATOM 2912 O O A ARG A 1 206 ? -13.788 26.724 13.774 0.46 34.81 207 ARG A O 1
ATOM 2913 O O B ARG A 1 206 ? -13.778 26.674 13.766 0.54 34.08 207 ARG A O 1
ATOM 2954 N N . THR A 1 207 ? -13.072 27.279 11.724 1.00 27.70 208 THR A N 1
ATOM 2955 C CA . THR A 1 207 ? -14.198 26.658 11.061 1.00 32.63 208 THR A CA 1
ATOM 2956 C C . THR A 1 207 ? -13.591 25.799 9.988 1.00 34.53 208 THR A C 1
ATOM 2957 O O . THR A 1 207 ? -12.371 25.767 9.806 1.00 37.50 208 THR A O 1
ATOM 2969 N N . SER A 1 208 ? -14.437 25.077 9.280 1.00 39.37 209 SER A N 1
ATOM 2970 C CA . SER A 1 208 ? -13.932 24.264 8.203 1.00 41.50 209 SER A CA 1
ATOM 2971 C C . SER A 1 208 ? -13.285 25.144 7.129 1.00 44.38 209 SER A C 1
ATOM 2972 O O . SER A 1 208 ? -12.389 24.690 6.417 1.00 51.54 209 SER A O 1
ATOM 2980 N N . ASN A 1 209 ? -13.701 26.411 7.054 1.00 36.75 210 ASN A N 1
ATOM 2981 C CA . ASN A 1 209 ? -13.251 27.317 5.990 1.00 39.07 210 ASN A CA 1
ATOM 2982 C C . ASN A 1 209 ? -12.049 28.196 6.329 1.00 36.10 210 ASN A C 1
ATOM 2983 O O . ASN A 1 209 ? -11.289 28.574 5.441 1.00 36.13 210 ASN A O 1
ATOM 2994 N N . HIS A 1 210 ? -11.898 28.573 7.593 1.00 31.82 211 HIS A N 1
ATOM 2995 C CA . HIS A 1 210 ? -10.874 29.554 7.931 1.00 28.93 211 HIS A CA 1
ATOM 2996 C C . HIS A 1 210 ? -10.395 29.395 9.351 1.00 24.75 211 HIS A C 1
ATOM 2997 O O . HIS A 1 210 ? -11.033 28.716 10.156 1.00 26.31 211 HIS A O 1
ATOM 3011 N N . THR A 1 211 ? -9.271 30.028 9.642 1.00 23.98 212 THR A N 1
ATOM 3012 C CA . THR A 1 211 ? -8.748 30.101 11.004 1.00 19.90 212 THR A CA 1
ATOM 3013 C C . THR A 1 211 ? -8.371 31.543 11.292 1.00 19.19 212 THR A C 1
ATOM 3014 O O . THR A 1 211 ? -7.514 32.116 10.611 1.00 19.54 212 THR A O 1
ATOM 3025 N N . TYR A 1 212 ? -9.020 32.134 12.288 1.00 16.53 213 TYR A N 1
ATOM 3026 C CA . TYR A 1 212 ? -8.707 33.478 12.722 1.00 15.30 213 TYR A CA 1
ATOM 3027 C C . TYR A 1 212 ? -8.232 33.422 14.157 1.00 15.71 213 TYR A C 1
ATOM 3028 O O . TYR A 1 212 ? -8.826 32.701 14.983 1.00 16.91 213 TYR A O 1
ATOM 3046 N N . ILE A 1 213 ? -7.184 34.167 14.457 1.00 13.74 214 ILE A N 1
ATOM 3047 C CA . ILE A 1 213 ? -6.630 34.156 15.798 1.00 13.21 214 ILE A CA 1
ATOM 3048 C C . ILE A 1 213 ? -6.468 35.575 16.259 1.00 11.62 214 ILE A C 1
ATOM 3049 O O . ILE A 1 213 ? -5.854 36.400 15.573 1.00 13.07 214 ILE A O 1
ATOM 3065 N N . GLY A 1 214 ? -7.047 35.897 17.402 1.00 12.26 215 GLY A N 1
ATOM 3066 C CA . GLY A 1 214 ? -6.806 37.163 18.037 1.00 12.19 215 GLY A CA 1
ATOM 3067 C C . GLY A 1 214 ? -5.657 37.061 19.007 1.00 12.22 215 GLY A C 1
ATOM 3068 O O . GLY A 1 214 ? -5.587 36.083 19.765 1.00 13.09 215 GLY A O 1
ATOM 3072 N N . VAL A 1 215 ? -4.736 38.016 18.974 1.00 12.19 216 VAL A N 1
ATOM 3073 C CA . VAL A 1 215 ? -3.591 38.025 19.852 1.00 10.63 216 VAL A CA 1
ATOM 3074 C C . VAL A 1 215 ? -3.354 39.416 20.389 1.00 11.19 216 VAL A C 1
ATOM 3075 O O . VAL A 1 215 ? -3.766 40.407 19.784 1.00 13.19 216 VAL A O 1
ATOM 3088 N N . GLU A 1 216 ? -2.693 39.490 21.537 1.00 10.91 217 GLU A N 1
ATOM 3089 C CA . GLU A 1 216 ? -2.248 40.754 22.128 1.00 11.71 217 GLU A CA 1
ATOM 3090 C C . GLU A 1 216 ? -0.742 40.721 22.326 1.00 11.28 217 GLU A C 1
ATOM 3091 O O . GLU A 1 216 ? -0.172 39.717 22.771 1.00 12.04 217 GLU A O 1
ATOM 3103 N N . THR A 1 217 ? -0.065 41.816 22.012 1.00 10.95 218 THR A N 1
ATOM 3104 C CA . THR A 1 217 ? 1.344 41.945 22.265 1.00 10.49 218 THR A CA 1
ATOM 3105 C C . THR A 1 217 ? 1.632 41.768 23.767 1.00 13.86 218 THR A C 1
ATOM 3106 O O . THR A 1 217 ? 0.961 42.385 24.605 1.00 14.13 218 THR A O 1
ATOM 3117 N N . VAL A 1 218 ? 2.668 40.993 24.077 1.00 11.97 219 VAL A N 1
ATOM 3118 C CA . VAL A 1 218 ? 3.116 40.839 25.470 1.00 11.59 219 VAL A CA 1
ATOM 3119 C C . VAL A 1 218 ? 4.627 40.910 25.520 1.00 13.93 219 VAL A C 1
ATOM 3120 O O . VAL A 1 218 ? 5.309 40.538 24.560 1.00 14.62 219 VAL A O 1
ATOM 3133 N N . LYS A 1 219 ? 5.156 41.334 26.663 1.00 15.48 220 LYS A N 1
ATOM 3134 C CA . LYS A 1 219 ? 6.586 41.350 26.883 1.00 19.47 220 LYS A CA 1
ATOM 3135 C C . LYS A 1 219 ? 7.056 39.952 27.223 1.00 17.76 220 LYS A C 1
ATOM 3136 O O . LYS A 1 219 ? 6.424 39.267 28.022 1.00 19.08 220 LYS A O 1
ATOM 3155 N N . ALA A 1 220 ? 8.150 39.519 26.624 1.00 20.85 221 ALA A N 1
ATOM 3156 C CA . ALA A 1 220 ? 8.658 38.179 26.867 1.00 22.77 221 ALA A CA 1
ATOM 3157 C C . ALA A 1 220 ? 8.945 37.914 28.329 1.00 21.81 221 ALA A C 1
ATOM 3158 O O . ALA A 1 220 ? 8.667 36.832 28.834 1.00 27.14 221 ALA A O 1
ATOM 3165 N N . SER A 1 221 ? 9.499 38.904 29.023 1.00 22.06 222 SER A N 1
ATOM 3166 C CA . SER A 1 221 ? 9.858 38.723 30.433 1.00 28.26 222 SER A CA 1
ATOM 3167 C C . SER A 1 221 ? 8.624 38.608 31.344 1.00 25.45 222 SER A C 1
ATOM 3168 O O . SER A 1 221 ? 8.734 38.155 32.492 1.00 35.58 222 SER A O 1
ATOM 3176 N N . ALA A 1 222 ? 7.457 39.006 30.843 1.00 27.00 223 ALA A N 1
ATOM 3177 C CA . ALA A 1 222 ? 6.213 38.959 31.620 1.00 25.79 223 ALA A CA 1
ATOM 3178 C C . ALA A 1 222 ? 5.453 37.654 31.403 1.00 28.87 223 ALA A C 1
ATOM 3179 O O . ALA A 1 222 ? 4.440 37.416 32.050 1.00 36.21 223 ALA A O 1
ATOM 3186 N N . VAL A 1 223 ? 5.926 36.834 30.466 1.00 24.24 224 VAL A N 1
ATOM 3187 C CA . VAL A 1 223 ? 5.249 35.584 30.131 1.00 23.90 224 VAL A CA 1
ATOM 3188 C C . VAL A 1 223 ? 5.594 34.555 31.210 1.00 20.11 224 VAL A C 1
ATOM 3189 O O . VAL A 1 223 ? 6.772 34.279 31.440 1.00 26.29 224 VAL A O 1
ATOM 3202 N N . LYS A 1 224 ? 4.575 34.026 31.895 1.00 20.24 225 LYS A N 1
ATOM 3203 C CA . LYS A 1 224 ? 4.767 33.118 33.039 1.00 20.98 225 LYS A CA 1
ATOM 3204 C C . LYS A 1 224 ? 3.735 31.981 33.070 1.00 16.05 225 LYS A C 1
ATOM 3205 O O . LYS A 1 224 ? 2.539 32.208 32.923 1.00 17.32 225 LYS A O 1
ATOM 3224 N N . ASN A 1 225 ? 4.213 30.754 33.256 1.00 15.67 226 ASN A N 1
ATOM 3225 C CA . ASN A 1 225 ? 3.344 29.580 33.436 1.00 16.34 226 ASN A CA 1
ATOM 3226 C C . ASN A 1 225 ? 2.368 29.373 32.296 1.00 14.48 226 ASN A C 1
ATOM 3227 O O . ASN A 1 225 ? 1.211 29.046 32.507 1.00 14.28 226 ASN A O 1
ATOM 3238 N N . THR A 1 226 ? 2.840 29.598 31.076 1.00 14.72 227 THR A N 1
ATOM 3239 C CA . THR A 1 226 ? 2.042 29.268 29.908 1.00 14.75 227 THR A CA 1
ATOM 3240 C C . THR A 1 226 ? 2.925 28.492 28.966 1.00 16.45 227 THR A C 1
ATOM 3241 O O . THR A 1 226 ? 4.002 28.046 29.350 1.00 22.73 227 THR A O 1
ATOM 3252 N N . GLN A 1 227 ? 2.415 28.211 27.782 1.00 13.73 228 GLN A N 1
ATOM 3253 C CA . GLN A 1 227 ? 3.189 27.526 26.780 1.00 13.15 228 GLN A CA 1
ATOM 3254 C C . GLN A 1 227 ? 3.492 28.512 25.670 1.00 11.80 228 GLN A C 1
ATOM 3255 O O . GLN A 1 227 ? 2.593 29.188 25.149 1.00 13.67 228 GLN A O 1
ATOM 3269 N N . LYS A 1 228 ? 4.777 28.606 25.332 1.00 12.61 229 LYS A N 1
ATOM 3270 C CA . LYS A 1 228 ? 5.245 29.407 24.218 1.00 12.08 229 LYS A CA 1
ATOM 3271 C C . LYS A 1 228 ? 5.603 28.514 23.052 1.00 13.08 229 LYS A C 1
ATOM 3272 O O . LYS A 1 228 ? 6.151 27.440 23.233 1.00 16.29 229 LYS A O 1
ATOM 3291 N N . TYR A 1 229 ? 5.283 28.990 21.858 1.00 12.03 230 TYR A N 1
ATOM 3292 C CA . TYR A 1 229 ? 5.614 28.276 20.634 1.00 12.70 230 TYR A CA 1
ATOM 3293 C C . TYR A 1 229 ? 6.253 29.209 19.625 1.00 12.96 230 TYR A C 1
ATOM 3294 O O . TYR A 1 229 ? 5.849 30.345 19.476 1.00 14.25 230 TYR A O 1
ATOM 3312 N N . ASN A 1 230 ? 7.208 28.681 18.875 1.00 13.46 231 ASN A N 1
ATOM 3313 C CA . ASN A 1 230 ? 7.795 29.389 17.722 1.00 13.00 231 ASN A CA 1
ATOM 3314 C C . ASN A 1 230 ? 6.795 29.287 16.598 1.00 13.59 231 ASN A C 1
ATOM 3315 O O . ASN A 1 230 ? 6.441 28.184 16.180 1.00 14.79 231 ASN A O 1
ATOM 3326 N N . LEU A 1 231 ? 6.316 30.435 16.121 1.00 13.54 232 LEU A N 1
ATOM 3327 C CA . LEU A 1 231 ? 5.217 30.470 15.163 1.00 13.14 232 LEU A CA 1
ATOM 3328 C C . LEU A 1 231 ? 5.622 29.886 13.813 1.00 14.07 232 LEU A C 1
ATOM 3329 O O . LEU A 1 231 ? 4.777 29.395 13.076 1.00 16.95 232 LEU A O 1
ATOM 3345 N N . TYR A 1 232 ? 6.908 29.965 13.477 1.00 14.04 233 TYR A N 1
ATOM 3346 C CA . TYR A 1 232 ? 7.385 29.469 12.201 1.00 15.74 233 TYR A CA 1
ATOM 3347 C C . TYR A 1 232 ? 7.685 27.976 12.267 1.00 17.90 233 TYR A C 1
ATOM 3348 O O . TYR A 1 232 ? 7.213 27.215 11.424 1.00 21.25 233 TYR A O 1
ATOM 3366 N N . SER A 1 233 ? 8.448 27.533 13.265 1.00 16.56 234 SER A N 1
ATOM 3367 C CA . SER A 1 233 ? 8.864 26.127 13.310 1.00 17.44 234 SER A CA 1
ATOM 3368 C C . SER A 1 233 ? 7.829 25.226 13.960 1.00 17.11 234 SER A C 1
ATOM 3369 O O . SER A 1 233 ? 7.815 24.015 13.742 1.00 20.44 234 SER A O 1
ATOM 3377 N N . GLY A 1 234 ? 6.973 25.818 14.783 1.00 18.75 235 GLY A N 1
ATOM 3378 C CA . GLY A 1 234 ? 6.030 25.050 15.573 1.00 20.19 235 GLY A CA 1
ATOM 3379 C C . GLY A 1 234 ? 6.604 24.507 16.866 1.00 21.23 235 GLY A C 1
ATOM 3380 O O . GLY A 1 234 ? 5.893 23.888 17.663 1.00 24.32 235 GLY A O 1
ATOM 3384 N N . GLU A 1 235 ? 7.884 24.716 17.108 1.00 20.89 236 GLU A N 1
ATOM 3385 C CA . GLU A 1 235 ? 8.488 24.098 18.279 1.00 22.71 236 GLU A CA 1
ATOM 3386 C C . GLU A 1 235 ? 8.152 24.835 19.563 1.00 19.61 236 GLU A C 1
ATOM 3387 O O . GLU A 1 235 ? 7.989 26.043 19.565 1.00 18.44 236 GLU A O 1
ATOM 3399 N N . GLU A 1 236 ? 8.021 24.100 20.669 1.00 21.15 237 GLU A N 1
ATOM 3400 C CA . GLU A 1 236 ? 7.900 24.756 21.954 1.00 20.77 237 GLU A CA 1
ATOM 3401 C C . GLU A 1 236 ? 9.145 25.568 22.243 1.00 22.05 237 GLU A C 1
ATOM 3402 O O . GLU A 1 236 ? 10.262 25.174 21.883 1.00 24.06 237 GLU A O 1
ATOM 3414 N N . VAL A 1 237 ? 8.948 26.697 22.901 1.00 21.19 238 VAL A N 1
ATOM 3415 C CA . VAL A 1 237 ? 10.037 27.556 23.317 1.00 23.76 238 VAL A CA 1
ATOM 3416 C C . VAL A 1 237 ? 10.076 27.469 24.815 1.00 26.59 238 VAL A C 1
ATOM 3417 O O . VAL A 1 237 ? 9.016 27.464 25.441 1.00 26.71 238 VAL A O 1
ATOM 3430 N N . GLU A 1 238 ? 11.286 27.372 25.365 1.00 30.11 239 GLU A N 1
ATOM 3431 C CA . GLU A 1 238 ? 11.501 27.300 26.810 1.00 36.10 239 GLU A CA 1
ATOM 3432 C C . GLU A 1 238 ? 11.284 25.881 27.312 1.00 50.10 239 GLU A C 1
ATOM 3433 O O . GLU A 1 238 ? 12.245 25.187 27.644 1.00 60.29 239 GLU A O 1
#

B-factor: mean 28.15, std 12.86, range [10.04, 94.98]

Organism: Vibrio splendidus (strain 12B01) (NCBI:txid314291)

Sequence (217 aa):
PFDAIKQPNRSEEEVTQLAEDFKDWSKASNGWRYSFITANEKEAVEDFSISGYQTANDYLRATDTSTWGVAGADARQYIRTVKSALNKLPKYKGTAYRGTWVKLSLLNKLEEGDVLVEPAFTSTSTLPEVAKRFSVVHPNSPQRLKRVLFEVKINQGGHTIAGLSKEAEVLFAPNAHFRITQIERRTSNHTYIGVETVKASAVKNTQKYNLYSGEEVE

Nearest PDB structures (foldseek):
  4y1w-assembly1_A  TM=1.005E+00  e=8.517E-48  Vibrio splendidus
  4yc0-assembly1_A  TM=9.885E-01  e=2.693E-44  Vibrio splendidus
  4xzk-assembly1_A  TM=9.872E-01  e=3.431E-43  Vibrio splendidus
  6drh-assembly4_H  TM=7.202E-01  e=4.927E-11  Serratia proteamaculans 568
  6drh-assembly3_F  TM=7.144E-01  e=7.087E-11  Serratia proteamaculans 568

Radius of gyration: 17.25 Å; Cα contacts (8 Å, |Δi|>4): 396; chains: 1; bounding box: 46×46×37 Å

Solvent-accessible surface area: 11805 Å² total; per-residue (Å²): 98,7,99,33,7,94,93,118,88,80,67,148,148,81,5,78,98,57,14,74,70,24,66,74,103,1,112,89,41,53,46,169,127,59,94,130,34,68,83,106,12,93,98,8,0,62,68,2,22,138,67,14,77,100,70,2,14,75,39,50,74,40,148,93,41,99,132,55,56,128,48,2,50,98,5,107,96,46,13,137,21,0,88,43,0,4,103,42,12,16,135,33,117,21,52,0,14,39,14,28,52,1,52,41,53,2,6,106,108,6,117,116,19,14,0,0,4,5,22,1,6,2,30,0,0,25,10,13,10,0,5,42,122,128,1,101,124,106,63,163,48,152,70,160,24,72,74,0,14,6,43,4,96,0,56,64,43,1,17,1,0,7,21,20,75,73,51,3,4,0,0,6,39,25,84,18,13,9,86,3,67,72,35,35,110,68,130,143,52,10,22,0,6,4,52,5,30,123,50,100,69,31,162,146,46,56,29,15,34,9,126,36,9,119,109,47,193